Protein AF-A0A2D6IMI9-F1 (afdb_monomer)

Sequence (260 aa):
GGVLAEDHIVTIVQERLPQATSAQVVTFYLDVLAPYAYTVRSTHFAPHWQHPDHVSDNSVAAVDSAQTILEKAEHPIDETELLQILREHLNQAGVSCPDNHVMAQLVASKRVQKTPFKQWGLAEWAETNPRGVGDKAYVVLRRHGKPEHFTKITELINTAQFDHRQANAQTVHNELIKDERFVLVGRGLYGLVEWGYIAGTVTDVIESLLKKSAQPLTREEVIERVLEQRHVKKNTILLGLQNQDRFVRTPDSRYQLKAN

Solvent-accessible surface area (backbone atoms only — not comparable to full-atom values): 14465 Å² total; per-residue (Å²): 90,28,42,37,22,56,71,57,51,41,50,55,48,32,75,76,42,75,89,81,61,52,63,67,56,49,51,51,50,50,73,68,41,86,66,49,46,81,41,76,84,55,95,59,35,48,56,24,38,28,29,76,96,40,70,48,73,61,52,57,51,51,46,55,50,50,50,54,54,34,65,74,60,77,51,67,37,49,53,71,58,48,52,52,54,47,51,58,54,32,52,75,71,72,47,84,74,61,66,73,28,53,52,34,36,40,72,20,27,61,58,36,35,71,22,88,80,61,24,39,21,42,42,85,36,47,72,32,46,47,87,47,66,50,31,38,45,48,42,47,41,62,72,66,71,56,66,42,39,37,61,58,47,27,51,46,40,52,70,57,53,83,56,97,69,78,66,49,45,69,59,42,44,56,33,50,71,71,38,81,61,40,27,71,34,31,94,63,20,38,33,47,40,92,78,69,47,67,65,74,52,71,48,49,42,52,50,54,53,46,72,73,39,97,61,65,38,42,66,65,58,50,50,53,59,46,51,77,49,26,67,67,61,70,68,59,52,55,58,39,64,65,38,71,86,55,34,38,75,46,96,88,61,20,40,36,72,49,83,129

Radius of gyration: 26.4 Å; Cα contacts (8 Å, |Δi|>4): 385; chains: 1; bounding box: 59×41×78 Å

Foldseek 3Di:
DFKAALVRQQVVCCVVVVPDDDSVNSVVCQVVDPQWDFDCDDPWFHTIIGGPVPPDPLLVVLSVQLLVVQVVVVDWAAPVVSLVSSCVVCVVVVHDDDSVSSVRSQCGTPQKAQALVRTIHGCPDLLRQVPDLLSLLVNQQVVVVDWDALVVSQVSSVVSCSDPDRDDSVRSLVSLVVDPQWAQQEDRIIHGVVVVADHDDLLVQLLVVQVPDPDFAALVRSLVSSVVRHVDDSVRNVVSQPPPQFWDQDPVRTIHGDDD

pLDDT: mean 87.71, std 7.45, range [56.88, 97.5]

Nearest PDB structures (foldseek):
  2g9w-assembly1_B  TM=8.180E-01  e=3.210E-01  Mycobacterium tuberculosis H37Rv
  5zuz-assembly1_A  TM=7.356E-01  e=2.867E-01  Bacillus subtilis subsp. subtilis str. 168
  4rb1-assembly1_B-2  TM=6.966E-01  e=5.983E-01  Magnetospirillum gryphiswaldense MSR-1 v2
  4mtd-assembly1_B  TM=6.538E-01  e=1.856E+00  Escherichia coli K-12
  6aqq-assembly1_A  TM=5.722E-01  e=2.327E+00  Staphylococcus aureus

Structure (mmCIF, N/CA/C/O backbone):
data_AF-A0A2D6IMI9-F1
#
_entry.id   AF-A0A2D6IMI9-F1
#
loop_
_atom_site.group_PDB
_atom_site.id
_atom_site.type_symbol
_atom_site.label_atom_id
_atom_site.label_alt_id
_atom_site.label_comp_id
_atom_site.label_asym_id
_atom_site.label_entity_id
_atom_site.label_seq_id
_atom_site.pdbx_PDB_ins_code
_atom_site.Cartn_x
_atom_site.Cartn_y
_atom_site.Cartn_z
_atom_site.occupancy
_atom_site.B_iso_or_equiv
_atom_site.auth_seq_id
_atom_site.auth_comp_id
_atom_site.auth_asym_id
_atom_site.auth_atom_id
_atom_site.pdbx_PDB_model_num
ATOM 1 N N . GLY A 1 1 ? 21.672 -5.920 -22.831 1.00 58.53 1 GLY A N 1
ATOM 2 C CA . GLY A 1 1 ? 21.104 -7.271 -22.996 1.00 58.53 1 GLY A CA 1
ATOM 3 C C . GLY A 1 1 ? 20.071 -7.318 -24.096 1.00 58.53 1 GLY A C 1
ATOM 4 O O . GLY A 1 1 ? 18.983 -7.816 -23.857 1.00 58.53 1 GLY A O 1
ATOM 5 N N . GLY A 1 2 ? 20.398 -6.776 -25.274 1.00 72.31 2 GLY A N 1
ATOM 6 C CA . GLY A 1 2 ? 19.576 -6.893 -26.479 1.00 72.31 2 GLY A CA 1
ATOM 7 C C . GLY A 1 2 ? 18.242 -6.152 -26.505 1.00 72.31 2 GLY A C 1
ATOM 8 O O . GLY A 1 2 ? 17.779 -5.903 -27.602 1.00 72.31 2 GLY A O 1
ATOM 9 N N . VAL A 1 3 ? 17.662 -5.773 -25.363 1.00 80.25 3 VAL A N 1
ATOM 10 C CA . VAL A 1 3 ? 16.369 -5.079 -25.239 1.00 80.25 3 VAL A CA 1
ATOM 11 C C . VAL A 1 3 ? 16.518 -3.897 -24.284 1.00 80.25 3 VAL A C 1
ATOM 13 O O . VAL A 1 3 ? 16.988 -4.086 -23.161 1.00 80.25 3 VAL A O 1
ATOM 16 N N . LEU A 1 4 ? 16.133 -2.695 -24.717 1.00 84.88 4 LEU A N 1
ATOM 17 C CA . LEU A 1 4 ? 16.067 -1.499 -23.873 1.00 84.88 4 LEU A CA 1
ATOM 18 C C . LEU A 1 4 ? 14.870 -0.617 -24.253 1.00 84.88 4 LEU A C 1
ATOM 20 O O . LEU A 1 4 ? 14.639 -0.340 -25.430 1.00 84.88 4 LEU A O 1
ATOM 24 N N . ALA A 1 5 ? 14.141 -0.126 -23.250 1.00 85.25 5 ALA A N 1
ATOM 25 C CA . ALA A 1 5 ? 13.131 0.911 -23.451 1.00 85.25 5 ALA A CA 1
ATOM 26 C C . ALA A 1 5 ? 13.783 2.223 -23.917 1.00 85.25 5 ALA A C 1
ATOM 28 O O . ALA A 1 5 ? 14.872 2.568 -23.457 1.00 85.25 5 ALA A O 1
ATOM 29 N N . GLU A 1 6 ? 13.108 2.967 -24.795 1.00 84.06 6 GLU A N 1
ATOM 30 C CA . GLU A 1 6 ? 13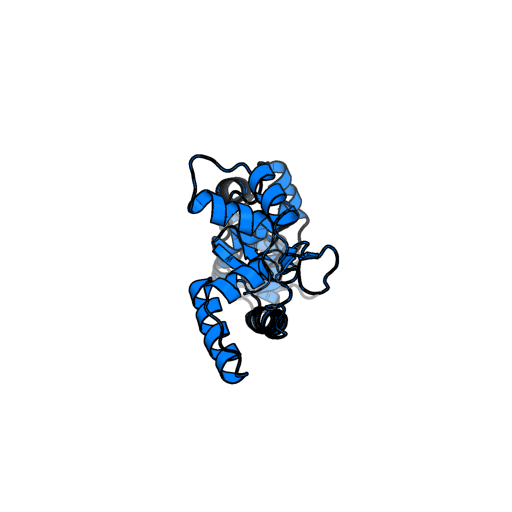.641 4.216 -25.360 1.00 84.06 6 GLU A CA 1
ATOM 31 C C . GLU A 1 6 ? 14.007 5.237 -24.277 1.00 84.06 6 GLU A C 1
ATOM 33 O O . GLU A 1 6 ? 15.150 5.689 -24.229 1.00 84.06 6 GLU A O 1
ATOM 38 N N . ASP A 1 7 ? 13.091 5.503 -23.342 1.00 84.50 7 ASP A N 1
ATOM 39 C CA . ASP A 1 7 ? 13.326 6.422 -22.220 1.00 84.50 7 ASP A CA 1
ATOM 40 C C . ASP A 1 7 ? 14.550 6.010 -21.387 1.00 84.50 7 ASP A C 1
ATOM 42 O O . ASP A 1 7 ? 15.316 6.852 -20.906 1.00 84.50 7 ASP A O 1
ATOM 46 N N . HIS A 1 8 ? 14.782 4.700 -21.249 1.00 85.19 8 HIS A N 1
ATOM 47 C CA . HIS A 1 8 ? 15.940 4.181 -20.532 1.00 85.19 8 HIS A CA 1
ATOM 48 C C . HIS A 1 8 ? 17.243 4.395 -21.314 1.00 85.19 8 HIS A C 1
ATOM 50 O O . HIS A 1 8 ? 18.249 4.775 -20.717 1.00 85.19 8 HIS A O 1
ATOM 56 N N . ILE A 1 9 ? 17.231 4.226 -22.643 1.00 85.94 9 ILE A N 1
ATOM 57 C CA . ILE A 1 9 ? 18.389 4.543 -23.496 1.00 85.94 9 ILE A CA 1
ATOM 58 C C . ILE A 1 9 ? 18.714 6.032 -23.407 1.00 85.94 9 ILE A C 1
ATOM 60 O O . ILE A 1 9 ? 19.872 6.382 -23.184 1.00 85.94 9 ILE A O 1
ATOM 64 N N . VAL A 1 10 ? 17.705 6.899 -23.534 1.00 84.62 10 VAL A N 1
ATOM 65 C CA . VAL A 1 10 ? 17.872 8.354 -23.410 1.00 84.62 10 VAL A CA 1
ATOM 66 C C . VAL A 1 10 ? 18.520 8.700 -22.071 1.00 84.62 10 VAL A C 1
ATOM 68 O O . VAL A 1 10 ? 19.516 9.422 -22.054 1.00 84.62 10 VAL A O 1
ATOM 71 N N . THR A 1 11 ? 18.023 8.120 -20.975 1.00 85.69 11 THR A N 1
ATOM 72 C CA . THR A 1 11 ? 18.576 8.321 -19.626 1.00 85.69 11 THR A CA 1
ATOM 73 C C . THR A 1 11 ? 20.053 7.920 -19.558 1.00 85.69 11 THR A C 1
ATOM 75 O O . THR A 1 11 ? 20.894 8.732 -19.179 1.00 85.69 11 THR A O 1
ATOM 78 N N . ILE A 1 12 ? 20.402 6.708 -20.010 1.00 85.44 12 ILE A N 1
ATOM 79 C CA . ILE A 1 12 ? 21.789 6.207 -19.997 1.00 85.44 12 ILE A CA 1
ATOM 80 C C . ILE A 1 12 ? 22.716 7.097 -20.838 1.00 85.44 12 ILE A C 1
ATOM 82 O O . ILE A 1 12 ? 23.853 7.372 -20.446 1.00 85.44 12 ILE A O 1
ATOM 86 N N . VAL A 1 13 ? 22.262 7.527 -22.018 1.00 85.69 13 VAL A N 1
ATOM 87 C CA . VAL A 1 13 ? 23.062 8.368 -22.917 1.00 85.69 13 VAL A CA 1
ATOM 88 C C . VAL A 1 13 ? 23.273 9.751 -22.311 1.00 85.69 13 VAL A C 1
ATOM 90 O O . VAL A 1 13 ? 24.393 10.253 -22.352 1.00 85.69 13 VAL A O 1
ATOM 93 N N . GLN A 1 14 ? 22.248 10.348 -21.705 1.00 83.69 14 GLN A N 1
ATOM 94 C CA . GLN A 1 14 ? 22.356 11.651 -21.046 1.00 83.69 14 GLN A CA 1
ATOM 95 C C . GLN A 1 14 ? 23.266 11.614 -19.816 1.00 83.69 14 GLN A C 1
ATOM 97 O O . GLN A 1 14 ? 24.055 12.535 -19.622 1.00 83.69 14 GLN A O 1
ATOM 102 N N . GLU A 1 15 ? 23.227 10.539 -19.027 1.00 84.81 15 GLU A N 1
ATOM 103 C CA . GLU A 1 15 ? 24.147 10.345 -17.899 1.00 84.81 15 GLU A CA 1
ATOM 104 C C . GLU A 1 15 ? 25.611 10.243 -18.354 1.00 84.81 15 GLU A C 1
ATOM 106 O O . GLU A 1 15 ? 26.513 10.735 -17.675 1.00 84.81 15 GLU A O 1
ATOM 111 N N . ARG A 1 16 ? 25.864 9.629 -19.517 1.00 85.06 16 ARG A N 1
ATOM 112 C CA . ARG A 1 16 ? 27.218 9.460 -20.073 1.00 85.06 16 ARG A CA 1
ATOM 113 C C . ARG A 1 16 ? 27.704 10.662 -20.882 1.00 85.06 16 ARG A C 1
ATOM 115 O O . ARG A 1 16 ? 28.907 10.904 -20.935 1.00 85.06 16 ARG A O 1
ATOM 122 N N . LEU A 1 17 ? 26.792 11.388 -21.527 1.00 83.44 17 LEU A N 1
ATOM 123 C CA . LEU A 1 17 ? 27.060 12.516 -22.424 1.00 83.44 17 LEU A CA 1
ATOM 124 C C . LEU A 1 17 ? 26.159 13.721 -22.072 1.00 83.44 17 LEU A C 1
ATOM 126 O O . LEU A 1 17 ? 25.292 14.108 -22.865 1.00 83.44 17 LEU A O 1
ATOM 130 N N . PRO A 1 18 ? 26.372 14.351 -20.900 1.00 71.94 18 PRO A N 1
ATOM 131 C CA . PRO A 1 18 ? 25.458 15.350 -20.338 1.00 71.94 18 PRO A CA 1
ATOM 132 C C . PRO A 1 18 ? 25.394 16.686 -21.095 1.00 71.94 18 PRO A C 1
ATOM 134 O O . PRO A 1 18 ? 24.482 17.470 -20.854 1.00 71.94 18 PRO A O 1
ATOM 137 N N . GLN A 1 19 ? 26.337 16.981 -21.998 1.00 63.12 19 GLN A N 1
ATOM 138 C CA . GLN A 1 19 ? 26.469 18.318 -22.601 1.00 63.12 19 GLN A CA 1
ATOM 139 C C . GLN A 1 19 ? 25.890 18.485 -24.019 1.00 63.12 19 GLN A C 1
ATOM 141 O O . GLN A 1 19 ? 25.954 19.596 -24.538 1.00 63.12 19 GLN A O 1
ATOM 146 N N . ALA A 1 20 ? 25.316 17.459 -24.666 1.00 56.88 20 ALA A N 1
ATOM 147 C CA . ALA A 1 20 ? 24.944 17.607 -26.086 1.00 56.88 20 ALA A CA 1
ATOM 148 C C . ALA A 1 20 ? 23.762 16.770 -26.608 1.00 56.88 20 ALA A C 1
ATOM 150 O O . ALA A 1 20 ? 23.528 16.768 -27.816 1.00 56.88 20 ALA A O 1
ATOM 151 N N . THR A 1 21 ? 23.003 16.072 -25.757 1.00 68.31 21 THR A N 1
ATOM 152 C CA . THR A 1 21 ? 22.072 15.049 -26.265 1.00 68.31 21 THR A CA 1
ATOM 153 C C . THR A 1 21 ? 20.635 15.271 -25.796 1.00 68.31 21 THR A C 1
ATOM 155 O O . THR A 1 21 ? 20.270 14.946 -24.665 1.00 68.31 21 THR A O 1
ATOM 158 N N . SER A 1 22 ? 19.795 15.827 -26.678 1.00 81.56 22 SER A N 1
ATOM 159 C CA . SER A 1 22 ? 18.340 15.812 -26.481 1.00 81.56 22 SER A CA 1
ATOM 160 C C . SER A 1 22 ? 17.787 14.410 -26.759 1.00 81.56 22 SER A C 1
ATOM 162 O O . SER A 1 22 ? 18.387 13.645 -27.515 1.00 81.56 22 SER A O 1
ATOM 164 N N . ALA A 1 23 ? 16.626 14.076 -26.185 1.00 82.00 23 ALA A N 1
ATOM 165 C CA . ALA A 1 23 ? 15.957 12.798 -26.447 1.00 82.00 23 ALA A CA 1
ATOM 166 C C . ALA A 1 23 ? 15.756 12.555 -27.956 1.00 82.00 23 ALA A C 1
ATOM 168 O O . ALA A 1 23 ? 16.017 11.467 -28.448 1.00 82.00 23 ALA A O 1
ATOM 169 N N . GLN A 1 24 ? 15.418 13.609 -28.708 1.00 84.62 24 GLN A N 1
ATOM 170 C CA . GLN A 1 24 ? 15.219 13.538 -30.160 1.00 84.62 24 GLN A CA 1
ATOM 171 C C . GLN A 1 24 ? 16.493 13.146 -30.914 1.00 84.62 24 GLN A C 1
ATOM 173 O O . GLN A 1 24 ? 16.421 12.420 -31.898 1.00 84.62 24 GLN A O 1
ATOM 178 N N . VAL A 1 25 ? 17.658 13.624 -30.460 1.00 85.62 25 VAL A N 1
ATOM 179 C CA . VAL A 1 25 ? 18.947 13.264 -31.063 1.00 85.62 25 VAL A CA 1
ATOM 180 C C . VAL A 1 25 ? 19.239 11.785 -30.823 1.00 85.62 25 VAL A C 1
ATOM 182 O O . VAL A 1 25 ? 19.660 11.100 -31.750 1.00 85.62 25 VAL A O 1
ATOM 185 N N . VAL A 1 26 ? 18.969 11.275 -29.616 1.00 84.56 26 VAL A N 1
ATOM 186 C CA . VAL A 1 26 ? 19.122 9.843 -29.308 1.00 84.56 26 VAL A CA 1
ATOM 187 C C . VAL A 1 26 ? 18.219 8.998 -30.203 1.00 84.56 26 VAL A C 1
ATOM 189 O O . VAL A 1 26 ? 18.723 8.095 -30.866 1.00 84.56 26 VAL A O 1
ATOM 192 N N . THR A 1 27 ? 16.922 9.312 -30.269 1.00 82.75 27 THR A N 1
ATOM 193 C CA . THR A 1 27 ? 15.958 8.567 -31.094 1.00 82.75 27 THR A CA 1
ATOM 194 C C . THR A 1 27 ? 16.348 8.605 -32.573 1.00 82.75 27 THR A C 1
ATOM 196 O O . THR A 1 27 ? 16.406 7.557 -33.205 1.00 82.75 27 THR A O 1
ATOM 199 N N . PHE A 1 28 ? 16.752 9.769 -33.098 1.00 84.81 28 PHE A N 1
ATOM 200 C CA . PHE A 1 28 ? 17.240 9.890 -34.475 1.00 84.81 28 PHE A CA 1
ATOM 201 C C . PHE A 1 28 ? 18.439 8.976 -34.757 1.00 84.81 28 PHE A C 1
ATOM 203 O O . PHE A 1 28 ? 18.478 8.305 -35.786 1.00 84.81 28 PHE A O 1
ATOM 210 N N . TYR A 1 29 ? 19.421 8.917 -33.852 1.00 85.00 29 TYR A N 1
ATOM 211 C CA . TYR A 1 29 ? 20.549 8.005 -34.034 1.00 85.00 29 TYR A CA 1
ATOM 212 C C . TYR A 1 29 ? 20.122 6.538 -33.952 1.00 85.00 29 TYR A C 1
ATOM 214 O O . TYR A 1 29 ? 20.638 5.737 -34.722 1.00 85.00 29 TYR A O 1
ATOM 222 N N . LEU A 1 30 ? 19.182 6.171 -33.079 1.00 83.94 30 LEU A N 1
ATOM 223 C CA . LEU A 1 30 ? 18.662 4.801 -33.022 1.00 83.94 30 LEU A CA 1
ATOM 224 C C . LEU A 1 30 ? 17.936 4.406 -34.316 1.00 83.94 30 LEU A C 1
ATOM 226 O O . LEU A 1 30 ? 18.139 3.293 -34.791 1.00 83.94 30 LEU A O 1
ATOM 230 N N . ASP A 1 31 ? 17.179 5.327 -34.918 1.00 81.69 31 ASP A N 1
ATOM 231 C CA . ASP A 1 31 ? 16.505 5.120 -36.206 1.00 81.69 31 ASP A CA 1
ATOM 232 C C . ASP A 1 31 ? 17.492 4.957 -37.375 1.00 81.69 31 ASP A C 1
ATOM 234 O O . ASP A 1 31 ? 17.254 4.179 -38.300 1.00 81.69 31 ASP A O 1
ATOM 238 N N . VAL A 1 32 ? 18.599 5.708 -37.366 1.00 83.81 32 VAL A N 1
ATOM 239 C CA . VAL A 1 32 ? 19.583 5.718 -38.465 1.00 83.81 32 VAL A CA 1
ATOM 240 C C . VAL A 1 32 ? 20.610 4.587 -38.337 1.00 83.81 32 VAL A C 1
ATOM 242 O O . VAL A 1 32 ? 21.170 4.136 -39.341 1.00 83.81 32 VAL A O 1
ATOM 245 N N . LEU A 1 33 ? 20.895 4.121 -37.120 1.00 79.19 33 LEU A N 1
ATOM 246 C CA . LEU A 1 33 ? 21.871 3.063 -36.882 1.00 79.19 33 LEU A CA 1
ATOM 247 C C . LEU A 1 33 ? 21.291 1.692 -37.263 1.00 79.19 33 LEU A C 1
ATOM 249 O O . LEU A 1 33 ? 20.397 1.157 -36.617 1.00 79.19 33 LEU A O 1
ATOM 253 N N . ALA A 1 34 ? 21.899 1.082 -38.283 1.00 64.25 34 ALA A N 1
ATOM 254 C CA . ALA A 1 34 ? 21.444 -0.148 -38.932 1.00 64.25 34 ALA A CA 1
ATOM 255 C C . ALA A 1 34 ? 21.204 -1.400 -38.051 1.00 64.25 34 ALA A C 1
ATOM 257 O O . ALA A 1 34 ? 20.402 -2.233 -38.477 1.00 64.25 34 ALA A O 1
ATOM 258 N N . PRO A 1 35 ? 21.849 -1.616 -36.882 1.00 74.56 35 PRO A N 1
ATOM 259 C CA . PRO A 1 35 ? 21.658 -2.861 -36.145 1.00 74.56 35 PRO A CA 1
ATOM 260 C C . PRO A 1 35 ? 20.558 -2.795 -35.076 1.00 74.56 35 PRO A C 1
ATOM 262 O O . PRO A 1 35 ? 20.447 -3.734 -34.298 1.00 74.56 35 PRO A O 1
ATOM 265 N N . TYR A 1 36 ? 19.759 -1.729 -34.979 1.00 80.69 36 TYR A N 1
ATOM 266 C CA . TYR A 1 36 ? 18.682 -1.652 -33.986 1.00 80.69 36 TYR A CA 1
ATOM 267 C C . TYR A 1 36 ? 17.308 -1.656 -34.649 1.00 80.69 36 TYR A C 1
ATOM 269 O O . TYR A 1 36 ? 17.052 -0.941 -35.611 1.00 80.69 36 TYR A O 1
ATOM 277 N N . ALA A 1 37 ? 16.407 -2.475 -34.116 1.00 83.00 37 ALA A N 1
ATOM 278 C CA . ALA A 1 37 ? 15.023 -2.556 -34.548 1.00 83.00 37 ALA A CA 1
ATOM 279 C C . ALA A 1 37 ? 14.103 -2.042 -33.439 1.00 83.00 37 ALA A C 1
AT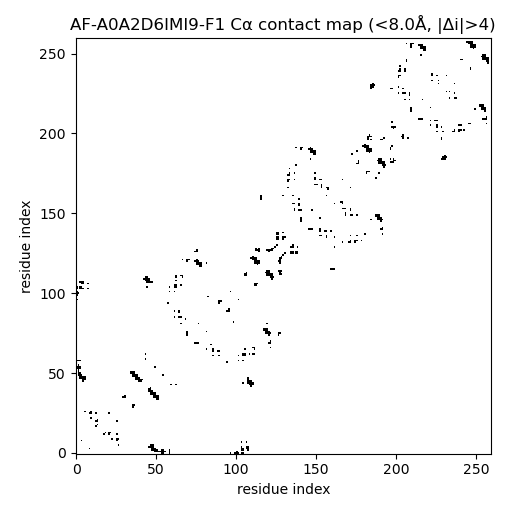OM 281 O O . ALA A 1 37 ? 14.218 -2.458 -32.283 1.00 83.00 37 ALA A O 1
ATOM 282 N N . TYR A 1 38 ? 13.161 -1.173 -33.796 1.00 85.00 38 TYR A N 1
ATOM 283 C CA . TYR A 1 38 ? 12.121 -0.726 -32.878 1.00 85.00 38 TYR A CA 1
ATOM 284 C C . TYR A 1 38 ? 10.939 -1.700 -32.881 1.00 85.00 38 TYR A C 1
ATOM 286 O O . TYR A 1 38 ? 10.314 -1.949 -33.916 1.00 85.00 38 TYR A O 1
ATOM 294 N N . THR A 1 39 ? 10.607 -2.243 -31.711 1.00 83.00 39 THR A N 1
ATOM 295 C CA . THR A 1 39 ? 9.503 -3.192 -31.538 1.00 83.00 39 THR A CA 1
ATOM 296 C C . THR A 1 39 ? 8.346 -2.531 -30.809 1.00 83.00 39 THR A C 1
ATOM 298 O O . THR A 1 39 ? 8.422 -2.246 -29.617 1.00 83.00 39 THR A O 1
ATOM 301 N N . VAL A 1 40 ? 7.228 -2.352 -31.515 1.00 81.19 40 VAL A N 1
ATOM 302 C CA . VAL A 1 40 ? 6.013 -1.727 -30.961 1.00 81.19 40 VAL A CA 1
ATOM 303 C C . VAL A 1 40 ? 5.171 -2.721 -30.155 1.00 81.19 40 VAL A C 1
ATOM 305 O O . VAL A 1 40 ? 4.571 -2.374 -29.137 1.00 81.19 40 VAL A O 1
ATOM 308 N N . ARG A 1 41 ? 5.084 -3.974 -30.618 1.00 78.81 41 ARG A N 1
ATOM 309 C CA . ARG A 1 41 ? 4.220 -5.005 -30.029 1.00 78.81 41 ARG A CA 1
ATOM 310 C C . ARG A 1 41 ? 5.061 -6.148 -29.478 1.00 78.81 41 ARG A C 1
ATOM 312 O O . ARG A 1 41 ? 5.646 -6.910 -30.233 1.00 78.81 41 ARG A O 1
ATOM 319 N N . SER A 1 42 ? 5.057 -6.279 -28.157 1.00 83.19 42 SER A N 1
ATOM 320 C CA . SER A 1 42 ? 5.613 -7.416 -27.427 1.00 83.19 42 SER A CA 1
ATOM 321 C C . SER A 1 42 ? 4.685 -7.796 -26.276 1.00 83.19 42 SER A C 1
ATOM 323 O O . SER A 1 42 ? 3.993 -6.937 -25.717 1.00 83.19 42 SER A O 1
ATOM 325 N N . THR A 1 43 ? 4.644 -9.084 -25.945 1.00 83.19 43 THR A N 1
ATOM 326 C CA . THR A 1 43 ? 3.868 -9.630 -24.823 1.00 83.19 43 THR A CA 1
ATOM 327 C C . THR A 1 43 ? 4.500 -9.299 -23.472 1.00 83.19 43 THR A C 1
ATOM 329 O O . THR A 1 43 ? 3.776 -9.008 -22.525 1.00 83.19 43 THR A O 1
ATOM 332 N N . HIS A 1 44 ? 5.833 -9.290 -23.390 1.00 83.50 44 HIS A N 1
ATOM 333 C CA . HIS A 1 44 ? 6.576 -9.099 -22.138 1.00 83.50 44 HIS A CA 1
ATOM 334 C C . HIS A 1 44 ? 7.062 -7.659 -21.955 1.00 83.50 44 HIS A C 1
ATOM 336 O O . HIS A 1 44 ? 7.105 -7.166 -20.831 1.00 83.50 44 HIS A O 1
ATOM 342 N N . PHE A 1 45 ? 7.377 -6.966 -23.053 1.00 87.31 45 PHE A N 1
ATOM 343 C CA . PHE A 1 45 ? 8.041 -5.664 -23.016 1.00 87.31 45 PHE A CA 1
ATOM 344 C C . PHE A 1 45 ? 7.163 -4.533 -23.561 1.00 87.31 45 PHE A C 1
ATOM 346 O O . PHE A 1 45 ? 6.340 -4.734 -24.464 1.00 87.31 45 PHE A O 1
ATOM 353 N N . ALA A 1 46 ? 7.347 -3.333 -23.007 1.00 86.19 46 ALA A N 1
ATOM 354 C CA . ALA A 1 46 ? 6.874 -2.059 -23.547 1.00 86.19 46 ALA A CA 1
ATOM 355 C C . ALA A 1 46 ? 7.504 -1.797 -24.930 1.00 86.19 46 ALA A C 1
ATOM 357 O O . ALA A 1 46 ? 8.385 -2.556 -25.340 1.00 86.19 46 ALA A O 1
ATOM 358 N N . PRO A 1 47 ? 7.061 -0.778 -25.690 1.00 87.50 47 PRO A N 1
ATOM 359 C CA . PRO A 1 47 ? 7.768 -0.382 -26.902 1.00 87.50 47 PRO A CA 1
ATOM 360 C C . PRO A 1 47 ? 9.255 -0.151 -26.606 1.00 87.50 47 PRO A C 1
ATOM 362 O O . PRO A 1 47 ? 9.605 0.584 -25.681 1.00 87.50 47 PRO A O 1
ATOM 365 N N . HIS A 1 48 ? 10.124 -0.847 -27.331 1.00 88.69 48 HIS A N 1
ATOM 366 C CA . HIS A 1 48 ? 11.544 -0.921 -27.003 1.00 88.69 48 HIS A CA 1
ATOM 367 C C . HIS A 1 48 ? 12.399 -1.078 -28.253 1.00 88.69 48 HIS A C 1
ATOM 369 O O . HIS A 1 48 ? 11.948 -1.557 -29.296 1.00 88.69 48 HIS A O 1
ATOM 375 N N . TRP A 1 49 ? 13.664 -0.720 -28.099 1.00 87.06 49 TRP A N 1
ATOM 376 C CA . TRP A 1 49 ? 14.706 -0.970 -29.072 1.00 87.06 49 TRP A CA 1
ATOM 377 C C . TRP A 1 49 ? 15.364 -2.308 -28.786 1.00 87.06 49 TRP A C 1
ATOM 379 O O . TRP A 1 49 ? 15.647 -2.645 -27.629 1.00 87.06 49 TRP A O 1
ATOM 389 N N . GLN A 1 50 ? 15.616 -3.064 -29.848 1.00 85.75 50 GLN A N 1
ATOM 390 C CA . GLN A 1 50 ? 16.313 -4.332 -29.753 1.00 85.75 50 GLN A CA 1
ATOM 391 C C . GLN A 1 50 ? 17.416 -4.479 -30.793 1.00 85.75 50 GLN A C 1
ATOM 393 O O . GLN A 1 50 ? 17.300 -3.978 -31.907 1.00 85.75 50 GLN A O 1
ATOM 398 N N . HIS A 1 51 ? 18.473 -5.198 -30.434 1.00 80.38 51 HIS A N 1
ATOM 399 C CA . HIS A 1 51 ? 19.522 -5.588 -31.373 1.00 80.38 51 HIS A CA 1
ATOM 400 C C . HIS A 1 51 ? 19.237 -7.013 -31.879 1.00 80.38 51 HIS A C 1
ATOM 402 O O . HIS A 1 51 ? 19.192 -7.913 -31.035 1.00 80.38 51 HIS A O 1
ATOM 408 N N . PRO A 1 52 ? 19.077 -7.258 -33.197 1.00 70.88 52 PRO A N 1
ATOM 409 C CA . PRO A 1 52 ? 18.697 -8.554 -33.769 1.00 70.88 52 PRO A CA 1
ATOM 410 C C . PRO A 1 52 ? 19.553 -9.721 -33.271 1.00 70.88 52 PRO A C 1
ATOM 412 O O . PRO A 1 52 ? 19.013 -10.747 -32.872 1.00 70.88 52 PRO A O 1
ATOM 415 N N . ASP A 1 53 ? 20.871 -9.525 -33.178 1.00 67.50 53 ASP A N 1
ATOM 416 C CA . ASP A 1 53 ? 21.808 -10.581 -32.754 1.00 67.50 53 ASP A CA 1
ATOM 417 C C . ASP A 1 53 ? 21.807 -10.858 -31.238 1.00 67.50 53 ASP A C 1
ATOM 419 O O . ASP A 1 53 ? 22.488 -11.764 -30.758 1.00 67.50 53 ASP A O 1
ATOM 423 N N . HIS A 1 54 ? 21.066 -10.068 -30.457 1.00 66.06 54 HIS A N 1
ATOM 424 C CA . HIS A 1 54 ? 21.023 -10.160 -28.997 1.00 66.06 54 HIS A CA 1
ATOM 425 C C . HIS A 1 54 ? 19.600 -10.308 -28.442 1.00 66.06 54 HIS A C 1
ATOM 427 O O . HIS A 1 54 ? 19.415 -10.223 -27.224 1.00 66.06 54 HIS A O 1
ATOM 433 N N . VAL A 1 55 ? 18.601 -10.565 -29.296 1.00 58.91 55 VAL A N 1
ATOM 434 C CA . VAL A 1 55 ? 17.259 -10.987 -28.867 1.00 58.91 55 VAL A CA 1
ATOM 435 C C . VAL A 1 55 ? 17.349 -12.430 -28.370 1.00 58.91 55 VAL A C 1
ATOM 437 O O . VAL A 1 55 ? 17.061 -13.381 -29.084 1.00 58.91 55 VAL A O 1
ATOM 440 N N . SER A 1 56 ? 17.845 -12.610 -27.151 1.00 59.31 56 SER A N 1
ATOM 441 C CA . SER A 1 56 ? 17.943 -13.930 -26.532 1.00 59.31 56 SER A CA 1
ATOM 442 C C . SER A 1 56 ? 16.662 -14.265 -25.773 1.00 59.31 56 SER A C 1
ATOM 444 O O . SER A 1 56 ? 16.160 -13.406 -25.042 1.00 59.31 56 SER A O 1
ATOM 446 N N . ASP A 1 57 ? 16.222 -15.524 -25.831 1.00 64.88 57 ASP A N 1
ATOM 447 C CA . ASP A 1 57 ? 15.196 -16.102 -24.942 1.00 64.88 57 ASP A CA 1
ATOM 448 C C . ASP A 1 57 ? 15.465 -15.787 -23.455 1.00 64.88 57 ASP A C 1
ATOM 450 O O . ASP A 1 57 ? 14.546 -15.616 -22.655 1.00 64.88 57 ASP A O 1
ATOM 454 N N . ASN A 1 58 ? 16.739 -15.578 -23.105 1.00 71.88 58 ASN A N 1
ATOM 455 C CA . ASN A 1 58 ? 17.202 -15.152 -21.784 1.00 71.88 58 ASN A CA 1
ATOM 456 C C . ASN A 1 58 ? 16.550 -13.847 -21.290 1.00 71.88 58 ASN A C 1
ATOM 458 O O . ASN A 1 58 ? 16.378 -13.671 -20.087 1.00 71.88 58 ASN A O 1
ATOM 462 N N . SER A 1 59 ? 16.181 -12.930 -22.192 1.00 75.94 59 SER A N 1
ATOM 463 C CA . SER A 1 59 ? 15.526 -11.667 -21.829 1.00 75.94 59 SER A CA 1
ATOM 464 C C . SER A 1 59 ? 14.121 -11.901 -21.285 1.00 75.94 59 SER A C 1
ATOM 466 O O . SER A 1 59 ? 13.714 -11.259 -20.318 1.00 75.94 59 SER A O 1
ATOM 468 N N . VAL A 1 60 ? 13.385 -12.829 -21.899 1.00 82.75 60 VAL A N 1
ATOM 469 C CA . VAL A 1 60 ? 12.049 -13.228 -21.442 1.00 82.75 60 VAL A CA 1
ATOM 470 C C . VAL A 1 60 ? 12.170 -14.014 -20.139 1.00 82.75 60 VAL A C 1
ATOM 472 O O . VAL A 1 60 ? 11.490 -13.683 -19.170 1.00 82.75 60 VAL A O 1
ATOM 475 N N . ALA A 1 61 ? 13.124 -14.948 -20.068 1.00 83.75 61 ALA A N 1
ATOM 476 C CA . ALA A 1 61 ? 13.385 -15.740 -18.869 1.00 83.75 61 ALA A CA 1
ATOM 477 C C . ALA A 1 61 ? 13.697 -14.876 -17.633 1.00 83.75 61 ALA A C 1
ATOM 479 O O . ALA A 1 61 ? 13.228 -15.186 -16.539 1.00 83.75 61 ALA A O 1
ATOM 480 N N . ALA A 1 62 ? 14.441 -13.775 -17.790 1.00 85.56 62 ALA A N 1
ATOM 481 C CA . ALA A 1 62 ? 14.724 -12.843 -16.697 1.00 85.56 62 ALA A CA 1
ATOM 482 C C . ALA A 1 62 ? 13.457 -12.161 -16.158 1.00 85.56 62 ALA A C 1
ATOM 484 O O . ALA A 1 62 ? 13.274 -12.073 -14.942 1.00 85.56 62 ALA A O 1
ATOM 485 N N . VAL A 1 63 ? 12.562 -11.716 -17.045 1.00 88.50 63 VAL A N 1
ATOM 486 C CA . VAL A 1 63 ? 11.291 -11.090 -16.649 1.00 88.50 63 VAL A CA 1
ATOM 487 C C . VAL A 1 63 ? 10.348 -12.103 -16.003 1.00 88.50 63 VAL A C 1
ATOM 489 O O . VAL A 1 63 ? 9.759 -11.794 -14.969 1.00 88.50 63 VAL A O 1
ATOM 492 N N . ASP A 1 64 ? 10.233 -13.307 -16.563 1.00 89.94 64 ASP A N 1
ATOM 493 C CA . ASP A 1 64 ? 9.379 -14.368 -16.014 1.00 89.94 64 ASP A CA 1
ATOM 494 C C . ASP A 1 64 ? 9.886 -14.851 -14.644 1.00 89.94 64 ASP A C 1
ATOM 496 O O . ASP A 1 64 ? 9.099 -15.059 -13.714 1.00 89.94 64 ASP A O 1
ATOM 500 N N . SER A 1 65 ? 11.209 -14.949 -14.477 1.00 89.81 65 SER A N 1
ATOM 501 C CA . SER A 1 65 ? 11.831 -15.259 -13.184 1.00 89.81 65 SER A CA 1
ATOM 502 C C . SER A 1 65 ? 11.536 -14.167 -12.158 1.00 89.81 65 SER A C 1
ATOM 504 O O . SER A 1 65 ? 11.136 -14.467 -11.035 1.00 89.81 65 SER A O 1
ATOM 506 N N . ALA A 1 66 ? 11.678 -12.893 -12.544 1.00 90.88 66 ALA A N 1
ATOM 507 C CA . ALA A 1 66 ? 11.387 -11.766 -11.661 1.00 90.88 66 ALA A CA 1
ATOM 508 C C . ALA A 1 66 ? 9.916 -11.742 -11.246 1.00 90.88 66 ALA A C 1
ATOM 510 O O . ALA A 1 66 ? 9.618 -11.544 -10.071 1.00 90.88 66 ALA A O 1
ATOM 511 N N . GLN A 1 67 ? 9.005 -11.998 -12.185 1.00 92.06 67 GLN A N 1
ATOM 512 C CA . GLN A 1 67 ? 7.584 -12.117 -11.892 1.00 92.06 67 GLN A CA 1
ATOM 513 C C . GLN A 1 67 ? 7.323 -13.231 -10.871 1.00 92.06 67 GLN A C 1
ATOM 515 O O . GLN A 1 67 ? 6.684 -12.971 -9.860 1.00 92.06 67 GLN A O 1
ATOM 520 N N . THR A 1 68 ? 7.877 -14.427 -11.081 1.00 92.50 68 THR A N 1
ATOM 521 C CA . THR A 1 68 ? 7.689 -15.573 -10.173 1.00 92.50 68 THR A CA 1
ATOM 522 C C . THR A 1 68 ? 8.219 -15.285 -8.763 1.00 92.50 68 THR A C 1
ATOM 524 O O . THR A 1 68 ? 7.585 -15.629 -7.764 1.00 92.50 68 THR A O 1
ATOM 527 N N . ILE A 1 69 ? 9.384 -14.635 -8.661 1.00 91.88 69 ILE A N 1
ATOM 528 C CA . ILE A 1 69 ? 9.981 -14.239 -7.377 1.00 91.88 69 ILE A CA 1
ATOM 529 C C . ILE A 1 69 ? 9.073 -13.244 -6.649 1.00 91.88 69 ILE A C 1
ATOM 531 O O . ILE A 1 69 ? 8.817 -13.407 -5.457 1.00 91.88 69 ILE A O 1
ATOM 535 N N . LEU A 1 70 ? 8.568 -12.237 -7.364 1.00 93.31 70 LEU A N 1
ATOM 536 C CA . LEU A 1 70 ? 7.689 -11.218 -6.797 1.00 93.31 70 LEU A CA 1
ATOM 537 C C . LEU A 1 70 ? 6.329 -11.804 -6.398 1.00 93.31 70 LEU A C 1
ATOM 539 O O . LEU A 1 70 ? 5.867 -11.545 -5.293 1.00 93.31 70 LEU A O 1
ATOM 543 N N . GLU A 1 71 ? 5.720 -12.651 -7.227 1.00 93.06 71 GLU A N 1
ATOM 544 C CA . GLU A 1 71 ? 4.474 -13.356 -6.892 1.00 93.06 71 GLU A CA 1
ATOM 545 C C . GLU A 1 71 ? 4.607 -14.157 -5.594 1.00 93.06 71 GLU A C 1
ATOM 547 O O . GLU A 1 71 ? 3.710 -14.117 -4.759 1.00 93.06 71 GLU A O 1
ATOM 552 N N . LYS A 1 72 ? 5.749 -14.822 -5.382 1.00 92.69 72 LYS A N 1
ATOM 553 C CA . LYS A 1 72 ? 6.025 -15.560 -4.143 1.00 92.69 72 LYS A CA 1
ATOM 554 C C . LYS A 1 72 ? 6.274 -14.648 -2.937 1.00 92.69 72 LYS A C 1
ATOM 556 O O . LYS A 1 72 ? 6.001 -15.056 -1.811 1.00 92.69 72 LYS A O 1
ATOM 561 N N . ALA A 1 73 ? 6.842 -13.464 -3.153 1.00 90.75 73 ALA A N 1
ATOM 562 C CA . ALA A 1 73 ? 7.104 -12.503 -2.087 1.00 90.75 73 ALA A CA 1
ATOM 563 C C . ALA A 1 73 ? 5.833 -11.766 -1.633 1.00 90.75 73 ALA A C 1
ATOM 565 O O . ALA A 1 73 ? 5.765 -11.343 -0.486 1.00 90.75 73 ALA A O 1
ATOM 566 N N . GLU A 1 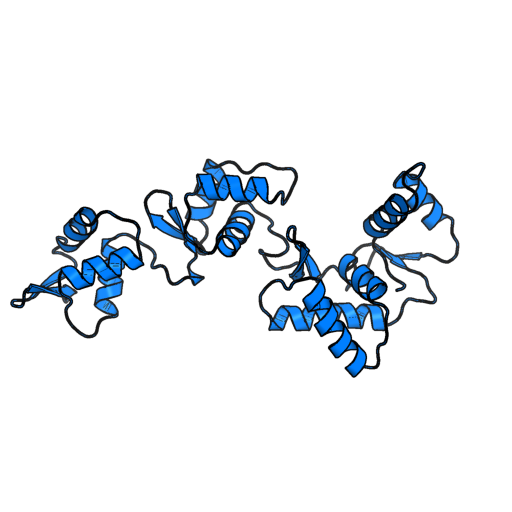74 ? 4.842 -11.596 -2.516 1.00 90.06 74 GLU A N 1
ATOM 567 C CA . GLU A 1 74 ? 3.590 -10.855 -2.266 1.00 90.06 74 GLU A CA 1
ATOM 568 C C . GLU A 1 74 ? 3.785 -9.374 -1.861 1.00 90.06 74 GLU A C 1
ATOM 570 O O . GLU A 1 74 ? 2.839 -8.694 -1.464 1.00 90.06 74 GLU A O 1
ATOM 575 N N . HIS A 1 75 ? 5.004 -8.840 -1.974 1.00 88.50 75 HIS A N 1
ATOM 576 C CA . HIS A 1 75 ? 5.329 -7.438 -1.716 1.00 88.50 75 HIS A CA 1
ATOM 577 C C . HIS A 1 75 ? 6.522 -6.968 -2.564 1.00 88.50 75 HIS A C 1
ATOM 579 O O . HIS A 1 75 ? 7.308 -7.794 -3.039 1.00 88.50 75 HIS A O 1
ATOM 585 N N . PRO A 1 76 ? 6.705 -5.646 -2.768 1.00 91.88 76 PRO A N 1
ATOM 586 C CA . PRO A 1 76 ? 7.877 -5.126 -3.467 1.00 91.88 76 PRO A CA 1
ATOM 587 C C . PRO A 1 76 ? 9.189 -5.456 -2.740 1.00 91.88 76 PRO A C 1
ATOM 589 O O . PRO A 1 76 ? 9.260 -5.374 -1.511 1.00 91.88 76 PRO A O 1
ATOM 592 N N . ILE A 1 77 ? 10.232 -5.785 -3.501 1.00 92.81 77 ILE A N 1
ATOM 593 C CA . ILE A 1 77 ? 11.561 -6.187 -3.006 1.00 92.81 77 ILE A CA 1
ATOM 594 C C . ILE A 1 77 ? 12.590 -5.096 -3.342 1.00 92.81 77 ILE A C 1
ATOM 596 O O . ILE A 1 77 ? 12.448 -4.394 -4.345 1.00 92.81 77 ILE A O 1
ATOM 600 N N . ASP A 1 78 ? 13.616 -4.907 -2.506 1.00 93.06 78 ASP A N 1
ATOM 601 C CA . ASP A 1 78 ? 14.715 -3.981 -2.817 1.00 93.06 78 ASP A CA 1
ATOM 602 C C . ASP A 1 78 ? 15.463 -4.398 -4.095 1.00 93.06 78 ASP A C 1
ATOM 604 O O . ASP A 1 78 ? 15.598 -5.581 -4.395 1.00 93.06 78 ASP A O 1
ATOM 608 N N . GLU A 1 79 ? 15.978 -3.429 -4.852 1.00 90.81 79 GLU A N 1
ATOM 609 C CA . GLU A 1 79 ? 16.717 -3.698 -6.092 1.00 90.81 79 GLU A CA 1
ATOM 610 C C . GLU A 1 79 ? 17.926 -4.618 -5.886 1.00 90.81 79 GLU A C 1
ATOM 612 O O . GLU A 1 79 ? 18.151 -5.526 -6.687 1.00 90.81 79 GLU A O 1
ATOM 617 N N . THR A 1 80 ? 18.679 -4.419 -4.805 1.00 90.12 80 THR A N 1
ATOM 618 C CA . THR A 1 80 ? 19.885 -5.207 -4.514 1.00 90.12 80 THR A CA 1
ATOM 619 C C . THR A 1 80 ? 19.524 -6.655 -4.200 1.00 90.12 80 THR A C 1
ATOM 621 O O . THR A 1 80 ? 20.166 -7.586 -4.687 1.00 90.12 80 THR A O 1
ATOM 624 N N . GLU A 1 81 ? 18.472 -6.833 -3.405 1.00 91.88 81 GLU A N 1
ATOM 625 C CA . GLU A 1 81 ? 17.957 -8.138 -3.000 1.00 91.88 81 GLU A CA 1
ATOM 626 C C . GLU A 1 81 ? 17.348 -8.884 -4.193 1.00 91.88 81 GLU A C 1
ATOM 628 O O . GLU A 1 81 ? 17.692 -10.041 -4.438 1.00 91.88 81 GLU A O 1
ATOM 633 N N . LEU A 1 82 ? 16.525 -8.211 -5.005 1.00 91.06 82 LEU A N 1
ATOM 634 C CA . LEU A 1 82 ? 15.937 -8.807 -6.203 1.00 91.06 82 LEU A CA 1
ATOM 635 C C . LEU A 1 82 ? 17.024 -9.268 -7.182 1.00 91.06 82 LEU A C 1
ATOM 637 O O . LEU A 1 82 ? 16.938 -10.375 -7.713 1.00 91.06 82 LEU A O 1
ATOM 641 N N . LEU A 1 83 ? 18.060 -8.452 -7.403 1.00 89.31 83 LEU A N 1
ATOM 642 C CA . LEU A 1 83 ? 19.184 -8.815 -8.266 1.00 89.31 83 LEU A CA 1
ATOM 643 C C . LEU A 1 83 ? 19.941 -10.038 -7.751 1.00 89.31 83 LEU A C 1
ATOM 645 O O . LEU A 1 83 ? 20.332 -10.889 -8.551 1.00 89.31 83 LEU A O 1
ATOM 649 N N . GLN A 1 84 ? 20.135 -10.152 -6.437 1.00 90.06 84 GLN A N 1
ATOM 650 C CA . GLN A 1 84 ? 20.776 -11.322 -5.845 1.00 90.06 84 GLN A CA 1
ATOM 651 C C . GLN A 1 84 ? 19.958 -12.596 -6.101 1.00 90.06 84 GLN A C 1
ATOM 653 O O . GLN A 1 84 ? 20.504 -13.568 -6.625 1.00 90.06 84 GLN A O 1
ATOM 658 N N . ILE A 1 85 ? 18.654 -12.571 -5.810 1.00 89.94 85 ILE A N 1
ATOM 659 C CA . ILE A 1 85 ? 17.767 -13.729 -6.005 1.00 89.94 85 ILE A CA 1
ATOM 660 C C . ILE A 1 85 ? 17.689 -14.098 -7.493 1.00 89.94 85 ILE A C 1
ATOM 662 O O . ILE A 1 85 ? 17.767 -15.273 -7.852 1.00 89.94 85 ILE A O 1
ATOM 666 N N . LEU A 1 86 ? 17.597 -13.100 -8.378 1.00 88.75 86 LEU A N 1
ATOM 667 C CA . LEU A 1 86 ? 17.571 -13.316 -9.824 1.00 88.75 86 LEU A CA 1
ATOM 668 C C . LEU A 1 86 ? 18.854 -13.953 -10.340 1.00 88.75 86 LEU A C 1
ATOM 670 O O . LEU A 1 86 ? 18.781 -14.877 -11.144 1.00 88.75 86 LEU A O 1
ATOM 674 N N . ARG A 1 87 ? 20.024 -13.499 -9.883 1.00 86.56 87 ARG A N 1
ATOM 675 C CA . ARG A 1 87 ? 21.307 -14.109 -10.261 1.00 86.56 87 ARG A CA 1
ATOM 676 C C . ARG A 1 87 ? 21.352 -15.581 -9.878 1.00 86.56 87 ARG A C 1
ATOM 678 O O . ARG A 1 87 ? 21.759 -16.406 -10.690 1.00 86.56 87 ARG A O 1
ATOM 685 N N . GLU A 1 88 ? 20.941 -15.914 -8.658 1.00 86.62 88 GLU A N 1
ATOM 686 C CA . GLU A 1 88 ? 20.903 -17.300 -8.186 1.00 86.62 88 GLU A CA 1
ATOM 687 C C . GLU A 1 88 ? 19.951 -18.149 -9.040 1.00 86.62 88 GLU A C 1
ATOM 689 O O . GLU A 1 88 ? 20.328 -19.238 -9.478 1.00 86.62 88 GLU A O 1
ATOM 694 N N . HIS A 1 89 ? 18.766 -17.623 -9.354 1.00 86.19 89 HIS A N 1
ATOM 695 C CA . HIS A 1 89 ? 17.762 -18.312 -10.164 1.00 86.19 89 HIS A CA 1
ATOM 696 C C . HIS A 1 89 ? 18.201 -18.502 -11.628 1.00 86.19 89 HIS A C 1
ATOM 698 O O . HIS A 1 89 ? 18.101 -19.599 -12.177 1.00 86.19 89 HIS A O 1
ATOM 704 N N . LEU A 1 90 ? 18.749 -17.459 -12.257 1.00 83.94 90 LEU A N 1
ATOM 705 C CA . LEU A 1 90 ? 19.212 -17.496 -13.646 1.00 83.94 90 LEU A CA 1
ATOM 706 C C . LEU A 1 90 ? 20.434 -18.406 -13.816 1.00 83.94 90 LEU A C 1
ATOM 708 O O . LEU A 1 90 ? 20.490 -19.178 -14.774 1.00 83.94 90 LEU A O 1
ATOM 712 N N . ASN A 1 91 ? 21.363 -18.400 -12.854 1.00 84.25 91 ASN A N 1
ATOM 713 C CA . ASN A 1 91 ? 22.504 -19.316 -12.862 1.00 84.25 91 ASN A CA 1
ATOM 714 C C . ASN A 1 91 ? 22.060 -20.786 -12.784 1.00 84.25 91 ASN A C 1
ATOM 716 O O . ASN A 1 91 ? 22.631 -21.628 -13.476 1.00 84.25 91 ASN A O 1
ATOM 720 N N . GLN A 1 92 ? 21.027 -21.103 -11.993 1.00 82.56 92 GLN A N 1
ATOM 721 C CA . GLN A 1 92 ? 20.451 -22.455 -11.937 1.00 82.56 92 GLN A CA 1
ATOM 722 C C . GLN A 1 92 ? 19.810 -22.871 -13.268 1.00 82.56 92 GLN A C 1
ATOM 724 O O . GLN A 1 92 ? 19.882 -24.040 -13.642 1.00 82.56 92 GLN A O 1
ATOM 729 N N . ALA A 1 93 ? 19.239 -21.918 -14.007 1.00 79.12 93 ALA A N 1
ATOM 730 C CA . ALA A 1 93 ? 18.688 -22.131 -15.345 1.00 79.12 93 ALA A CA 1
ATOM 731 C C . ALA A 1 93 ? 19.756 -22.149 -16.463 1.00 79.12 93 ALA A C 1
ATOM 733 O O . ALA A 1 93 ? 19.413 -22.293 -17.635 1.00 79.12 93 ALA A O 1
ATOM 734 N N . GLY A 1 94 ? 21.044 -21.990 -16.129 1.00 78.06 94 GLY A N 1
ATOM 735 C CA . GLY A 1 94 ? 22.140 -21.924 -17.103 1.00 78.06 94 GLY A CA 1
ATOM 736 C C . GLY A 1 94 ? 22.208 -20.609 -17.889 1.00 78.06 94 GLY A C 1
ATOM 737 O O . GLY A 1 94 ? 22.944 -20.515 -18.872 1.00 78.06 94 GLY A O 1
ATOM 738 N N . VAL A 1 95 ? 21.466 -19.585 -17.463 1.00 76.44 95 VAL A N 1
ATOM 739 C CA . VAL A 1 95 ? 21.439 -18.259 -18.082 1.00 76.44 95 VAL A CA 1
ATOM 740 C C . VAL A 1 95 ? 22.431 -17.356 -17.356 1.00 76.44 95 VAL A C 1
ATOM 742 O O . VAL A 1 95 ? 22.189 -16.919 -16.235 1.00 76.44 95 VAL A O 1
ATOM 745 N N . SER A 1 96 ? 23.553 -17.042 -18.005 1.00 75.00 96 SER A N 1
ATOM 746 C CA . SER A 1 96 ? 24.511 -16.062 -17.487 1.00 75.00 96 SER A CA 1
ATOM 747 C C . SER A 1 96 ? 24.325 -14.724 -18.190 1.00 75.00 96 SER A C 1
ATOM 749 O O . SER A 1 96 ? 24.521 -14.609 -19.403 1.00 75.00 96 SER A O 1
ATOM 751 N N . CYS A 1 97 ? 23.954 -13.694 -17.433 1.00 73.06 97 CYS A N 1
ATOM 752 C CA . CYS A 1 97 ? 23.896 -12.332 -17.939 1.00 73.06 97 CYS A CA 1
ATOM 753 C C . CYS A 1 97 ? 24.393 -11.322 -16.894 1.00 73.06 97 CYS A C 1
ATOM 755 O O . CYS A 1 97 ? 24.098 -11.468 -15.707 1.00 73.06 97 CYS A O 1
ATOM 757 N N . PRO A 1 98 ? 25.107 -10.269 -17.324 1.00 81.69 98 PRO A N 1
ATOM 758 C CA . PRO A 1 98 ? 25.456 -9.148 -16.459 1.00 81.69 98 PRO A CA 1
ATOM 759 C C . PRO A 1 98 ? 24.222 -8.450 -15.863 1.00 81.69 98 PRO A C 1
ATOM 761 O O . PRO A 1 98 ? 23.203 -8.301 -16.536 1.00 81.69 98 PRO A O 1
ATOM 764 N N . ASP A 1 99 ? 24.328 -7.933 -14.640 1.00 82.06 99 ASP A N 1
ATOM 765 C CA . ASP A 1 99 ? 23.229 -7.246 -13.940 1.00 82.06 99 ASP A CA 1
ATOM 766 C C . ASP A 1 99 ? 22.619 -6.092 -14.715 1.00 82.06 99 ASP A C 1
ATOM 768 O O . ASP A 1 99 ? 21.405 -5.931 -14.744 1.00 82.06 99 ASP A O 1
ATOM 772 N N . ASN A 1 100 ? 23.450 -5.284 -15.371 1.00 82.31 100 ASN A N 1
ATOM 773 C CA . ASN A 1 100 ? 22.968 -4.165 -16.172 1.00 82.31 100 ASN A CA 1
ATOM 774 C C . ASN A 1 100 ? 22.063 -4.632 -17.326 1.00 82.31 100 ASN A C 1
ATOM 776 O O . ASN A 1 100 ? 21.212 -3.872 -17.780 1.00 82.31 100 ASN A O 1
ATOM 780 N N . HIS A 1 101 ? 22.215 -5.874 -17.798 1.00 83.00 101 HIS A N 1
ATOM 781 C CA . HIS A 1 101 ? 21.326 -6.459 -18.795 1.00 83.00 101 HIS A CA 1
ATOM 782 C C . HIS A 1 101 ? 19.991 -6.858 -18.179 1.00 83.00 101 HIS A C 1
ATOM 784 O O . HIS A 1 101 ? 18.965 -6.498 -18.749 1.00 83.00 101 HIS A O 1
ATOM 790 N N . VAL A 1 102 ? 20.015 -7.531 -17.024 1.00 84.50 102 VAL A N 1
ATOM 791 C CA . VAL A 1 102 ? 18.802 -7.888 -16.273 1.00 84.50 102 VAL A CA 1
ATOM 792 C C . VAL A 1 102 ? 18.010 -6.628 -15.957 1.00 84.50 102 VAL A C 1
ATOM 794 O O . VAL A 1 102 ? 16.844 -6.524 -16.313 1.00 84.50 102 VAL A O 1
ATOM 797 N N . MET A 1 103 ? 18.663 -5.617 -15.389 1.00 86.56 103 MET A N 1
ATOM 798 C CA . MET A 1 103 ? 18.023 -4.352 -15.038 1.00 86.56 103 MET A CA 1
ATOM 799 C C . MET A 1 103 ? 17.384 -3.671 -16.244 1.00 86.56 103 MET A C 1
ATOM 801 O O . MET A 1 103 ? 16.232 -3.254 -16.163 1.00 86.56 103 MET A O 1
ATOM 805 N N . ALA A 1 104 ? 18.081 -3.607 -17.379 1.00 85.50 104 ALA A N 1
ATOM 806 C CA . ALA A 1 104 ? 17.518 -3.023 -18.592 1.00 85.50 104 ALA A CA 1
ATOM 807 C C . ALA A 1 104 ? 16.273 -3.785 -19.092 1.00 85.50 104 ALA A C 1
ATOM 809 O O . ALA A 1 104 ? 15.319 -3.163 -19.560 1.00 85.50 104 ALA A O 1
ATOM 810 N N . GLN A 1 105 ? 16.255 -5.115 -18.953 1.00 87.00 105 GLN A N 1
ATOM 811 C CA . GLN A 1 105 ? 15.107 -5.959 -19.306 1.00 87.00 105 GLN A CA 1
ATOM 812 C C . GLN A 1 105 ? 13.932 -5.751 -18.342 1.00 87.00 105 GLN A C 1
ATOM 814 O O . GLN A 1 105 ? 12.793 -5.635 -18.794 1.00 87.00 105 GLN A O 1
ATOM 819 N N . LEU A 1 106 ? 14.194 -5.649 -17.034 1.00 88.94 106 LEU A N 1
ATOM 820 C CA . LEU A 1 106 ? 13.165 -5.353 -16.034 1.00 88.94 106 LEU A CA 1
ATOM 821 C C . LEU A 1 106 ? 12.558 -3.963 -16.261 1.00 88.94 106 LEU A C 1
ATOM 823 O O . LEU A 1 106 ? 11.341 -3.824 -16.215 1.00 88.94 106 LEU A O 1
ATOM 827 N N . VAL A 1 107 ? 13.374 -2.952 -16.582 1.00 89.00 107 VAL A N 1
ATOM 828 C CA . VAL A 1 107 ? 12.894 -1.596 -16.914 1.00 89.00 107 VAL A CA 1
ATOM 829 C C . VAL A 1 107 ? 12.023 -1.599 -18.172 1.00 89.00 107 VAL A C 1
ATOM 831 O O . VAL A 1 107 ? 11.042 -0.864 -18.239 1.00 89.00 107 VAL A O 1
ATOM 834 N N . ALA A 1 108 ? 12.349 -2.428 -19.165 1.00 88.06 108 ALA A N 1
ATOM 835 C CA . ALA A 1 108 ? 11.547 -2.562 -20.379 1.00 88.06 108 ALA A CA 1
ATOM 836 C C . ALA A 1 108 ? 10.274 -3.410 -20.190 1.00 88.06 108 ALA A C 1
ATOM 838 O O . ALA A 1 108 ? 9.450 -3.480 -21.105 1.00 88.06 108 ALA A O 1
ATOM 839 N N . SER A 1 109 ? 10.111 -4.087 -19.051 1.00 90.31 109 SER A N 1
ATOM 840 C CA . SER A 1 109 ? 9.003 -5.008 -18.805 1.00 90.31 109 SER A CA 1
ATOM 841 C C . SER A 1 109 ? 7.662 -4.288 -18.654 1.00 90.31 109 SER A C 1
ATOM 843 O O . SER A 1 109 ? 7.569 -3.186 -18.124 1.00 90.31 109 SER A O 1
ATOM 845 N N . LYS A 1 110 ? 6.589 -4.954 -19.087 1.00 89.06 110 LYS A N 1
ATOM 846 C CA . LYS A 1 110 ? 5.200 -4.567 -18.783 1.00 89.06 110 LYS A CA 1
ATOM 847 C C . LYS A 1 110 ? 4.692 -5.143 -17.465 1.00 89.06 110 LYS A C 1
ATOM 849 O O . LYS A 1 110 ? 3.668 -4.685 -16.968 1.00 89.06 110 LYS A O 1
ATOM 854 N N . ARG A 1 111 ? 5.340 -6.194 -16.957 1.00 90.62 111 ARG A N 1
ATOM 855 C CA . ARG A 1 111 ? 4.838 -6.997 -15.831 1.00 90.62 111 ARG A CA 1
ATOM 856 C C . ARG A 1 111 ? 5.432 -6.587 -14.496 1.00 90.62 111 ARG A C 1
ATOM 858 O O . ARG A 1 111 ? 4.770 -6.719 -13.473 1.00 90.62 111 ARG A O 1
ATOM 865 N N . VAL A 1 112 ? 6.657 -6.077 -14.511 1.00 92.69 112 VAL A N 1
ATOM 866 C CA . VAL A 1 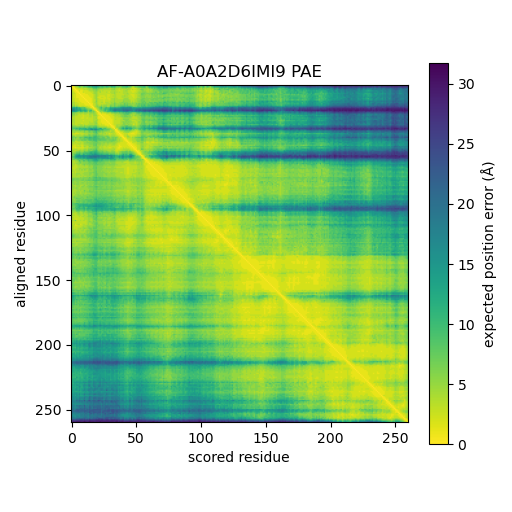112 ? 7.355 -5.591 -13.320 1.00 92.69 112 VAL A CA 1
ATOM 867 C C . VAL A 1 112 ? 7.699 -4.125 -13.498 1.00 92.69 112 VAL A C 1
ATOM 869 O O . VAL A 1 112 ? 7.936 -3.670 -14.615 1.00 92.69 112 VAL A O 1
ATOM 872 N N . GLN A 1 113 ? 7.715 -3.384 -12.400 1.00 91.38 113 GLN A N 1
ATOM 873 C CA . GLN A 1 113 ? 8.020 -1.963 -12.423 1.00 91.38 113 GLN A CA 1
ATOM 874 C C . GLN A 1 113 ? 8.753 -1.552 -11.147 1.00 91.38 113 GLN A C 1
ATOM 876 O O . GLN A 1 113 ? 8.579 -2.141 -10.076 1.00 91.38 113 GLN A O 1
ATOM 881 N N . LYS A 1 114 ? 9.586 -0.519 -11.280 1.00 90.56 114 LYS A N 1
ATOM 882 C CA . LYS A 1 114 ? 10.276 0.109 -10.160 1.00 90.56 114 LYS A CA 1
ATOM 883 C C . LYS A 1 114 ? 9.346 1.095 -9.454 1.00 90.56 114 LYS A C 1
ATOM 885 O O . LYS A 1 114 ? 8.754 1.964 -10.092 1.00 90.56 114 LYS A O 1
ATOM 890 N N . THR A 1 115 ? 9.238 0.975 -8.138 1.00 88.56 115 THR A N 1
ATOM 891 C CA . THR A 1 115 ? 8.465 1.884 -7.290 1.00 88.56 115 THR A CA 1
ATOM 892 C C . THR A 1 115 ? 9.227 3.200 -7.074 1.00 88.56 115 THR A C 1
ATOM 894 O O . THR A 1 115 ? 10.460 3.234 -7.199 1.00 88.56 115 THR A O 1
ATOM 897 N N . PRO A 1 116 ? 8.551 4.286 -6.646 1.00 84.19 116 PRO A N 1
ATOM 898 C CA . PRO A 1 116 ? 9.216 5.541 -6.265 1.00 84.19 116 PRO A CA 1
ATOM 899 C C . PRO A 1 116 ? 10.255 5.387 -5.146 1.00 84.19 116 PRO A C 1
ATOM 901 O O . PRO A 1 116 ? 11.102 6.254 -4.943 1.00 84.19 116 PRO A O 1
ATOM 904 N N . PHE A 1 117 ? 10.224 4.265 -4.428 1.00 85.12 117 PHE A N 1
ATOM 905 C CA . PHE A 1 117 ? 11.130 3.962 -3.327 1.00 85.12 117 PHE A CA 1
ATOM 906 C C . PHE A 1 117 ? 12.327 3.100 -3.736 1.00 85.12 117 PHE A C 1
ATOM 908 O O . PHE A 1 117 ? 12.990 2.546 -2.863 1.00 85.12 117 PHE A O 1
ATOM 915 N N . LYS A 1 118 ? 12.605 2.988 -5.041 1.00 88.12 118 LYS A N 1
ATOM 916 C CA . LYS A 1 118 ? 13.680 2.162 -5.618 1.00 88.12 118 LYS A CA 1
ATOM 917 C C . LYS A 1 118 ? 13.533 0.654 -5.367 1.00 88.12 118 LYS A C 1
ATOM 919 O O . LYS A 1 118 ? 14.512 -0.075 -5.466 1.00 88.12 118 LYS A O 1
ATOM 924 N N . GLN A 1 119 ? 12.316 0.198 -5.093 1.00 91.25 119 GLN A N 1
ATOM 925 C CA . GLN A 1 119 ? 11.981 -1.221 -4.973 1.00 91.25 119 GLN A CA 1
ATOM 926 C C . GLN A 1 119 ? 11.372 -1.716 -6.285 1.00 91.25 119 GLN A C 1
ATOM 928 O O . GLN A 1 119 ? 10.962 -0.910 -7.116 1.00 91.25 119 GLN A O 1
ATOM 933 N N . TRP A 1 120 ? 11.273 -3.023 -6.463 1.00 93.69 120 TRP A N 1
ATOM 934 C CA 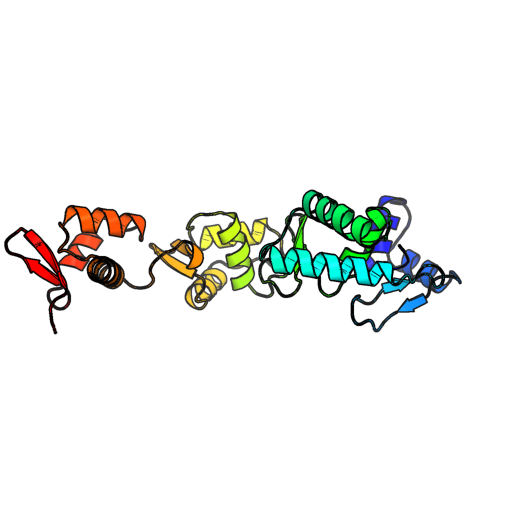. TRP A 1 120 ? 10.665 -3.661 -7.624 1.00 93.69 120 TRP A CA 1
ATOM 935 C C . TRP A 1 120 ? 9.447 -4.467 -7.202 1.00 93.69 120 TRP A C 1
ATOM 937 O O . TRP A 1 120 ? 9.492 -5.188 -6.210 1.00 93.69 120 TRP A O 1
ATOM 947 N N . GLY A 1 121 ? 8.361 -4.344 -7.957 1.00 93.88 121 GLY A N 1
ATOM 948 C CA . GLY A 1 121 ? 7.130 -5.091 -7.722 1.00 93.88 121 GLY A CA 1
ATOM 949 C C . GLY A 1 121 ? 6.375 -5.358 -9.018 1.00 93.88 121 GLY A C 1
ATOM 950 O O . GLY A 1 121 ? 6.774 -4.895 -10.091 1.00 93.88 121 GLY A O 1
ATOM 951 N N . LEU A 1 122 ? 5.281 -6.116 -8.931 1.00 93.19 122 LEU A N 1
ATOM 952 C CA . LEU A 1 122 ? 4.419 -6.359 -10.089 1.00 93.19 122 LEU A CA 1
ATOM 953 C C . LEU A 1 122 ? 3.688 -5.072 -10.473 1.00 93.19 122 LEU A C 1
ATOM 955 O O . LEU A 1 122 ? 3.183 -4.363 -9.603 1.00 93.19 122 LEU A O 1
ATOM 959 N N . ALA A 1 123 ? 3.588 -4.784 -11.769 1.00 89.62 123 ALA A N 1
ATOM 960 C CA . ALA A 1 123 ? 2.941 -3.580 -12.297 1.00 89.62 123 ALA A CA 1
ATOM 961 C C . ALA A 1 123 ? 1.431 -3.513 -11.986 1.00 89.62 123 ALA A C 1
ATOM 963 O O . ALA A 1 123 ? 0.820 -2.445 -12.057 1.00 89.62 123 ALA A O 1
ATOM 964 N N . GLU A 1 124 ? 0.822 -4.652 -11.648 1.00 88.88 124 GLU A N 1
ATOM 965 C CA . GLU A 1 124 ? -0.581 -4.753 -11.241 1.00 88.88 124 GLU A CA 1
ATOM 966 C C . GLU A 1 124 ? -0.810 -4.384 -9.772 1.00 88.88 124 GLU A C 1
ATOM 968 O O . GLU A 1 124 ? -1.931 -4.035 -9.398 1.00 88.88 124 GLU A O 1
ATOM 973 N N . TRP A 1 125 ? 0.231 -4.421 -8.935 1.00 90.69 125 TRP A N 1
ATOM 974 C CA . TRP A 1 125 ? 0.099 -4.099 -7.520 1.00 90.69 125 TRP A CA 1
ATOM 975 C C . TRP A 1 125 ? -0.085 -2.602 -7.298 1.00 90.69 125 TRP A C 1
ATOM 977 O O . TRP A 1 125 ? 0.663 -1.776 -7.829 1.00 90.69 125 TRP A O 1
ATOM 987 N N . ALA A 1 126 ? -1.017 -2.261 -6.405 1.00 86.19 126 ALA A N 1
ATOM 988 C CA . ALA A 1 126 ? -1.229 -0.889 -5.947 1.00 86.19 126 ALA A CA 1
ATOM 989 C C . ALA A 1 126 ? 0.032 -0.283 -5.300 1.00 86.19 126 ALA A C 1
ATOM 991 O O . ALA A 1 126 ? 0.243 0.923 -5.376 1.00 86.19 126 ALA A O 1
ATOM 992 N N . GLU A 1 127 ? 0.884 -1.116 -4.695 1.00 85.88 127 GLU A N 1
ATOM 993 C CA . GLU A 1 127 ? 2.160 -0.700 -4.099 1.00 85.88 127 GLU A CA 1
ATOM 994 C C . GLU A 1 127 ? 3.218 -0.304 -5.120 1.00 85.88 127 GLU A C 1
ATOM 996 O O . GLU A 1 127 ? 4.055 0.560 -4.851 1.00 85.88 127 GLU A O 1
ATOM 1001 N N . THR A 1 128 ? 3.169 -0.926 -6.294 1.00 87.19 128 THR A N 1
ATOM 1002 C CA . THR A 1 128 ? 4.127 -0.674 -7.364 1.00 87.19 128 THR A CA 1
ATOM 1003 C C . THR A 1 128 ? 3.676 0.490 -8.228 1.00 87.19 128 THR A C 1
ATOM 1005 O O . THR A 1 128 ? 4.456 1.403 -8.498 1.00 87.19 128 THR A O 1
ATOM 1008 N N . ASN A 1 129 ? 2.411 0.464 -8.649 1.00 86.94 129 ASN A N 1
ATOM 1009 C CA . ASN A 1 129 ? 1.835 1.426 -9.575 1.00 86.94 129 ASN A CA 1
ATOM 1010 C C . ASN A 1 129 ? 0.495 1.955 -9.036 1.00 86.94 129 ASN A C 1
ATOM 1012 O O . ASN A 1 129 ? -0.576 1.522 -9.480 1.00 86.94 129 ASN A O 1
ATOM 1016 N N . PRO A 1 130 ? 0.530 2.877 -8.058 1.00 89.31 130 PRO A N 1
ATOM 1017 C CA . PRO A 1 130 ? -0.681 3.426 -7.470 1.00 89.31 130 PRO A CA 1
ATOM 1018 C C . PRO A 1 130 ? -1.422 4.302 -8.486 1.00 89.31 130 PRO A C 1
ATOM 1020 O O . PRO A 1 130 ? -0.955 5.380 -8.864 1.00 89.31 130 PRO A O 1
ATOM 1023 N N . ARG A 1 131 ? -2.609 3.857 -8.914 1.00 87.12 131 ARG A N 1
ATOM 1024 C CA . ARG A 1 131 ? -3.384 4.515 -9.984 1.00 87.12 131 ARG A CA 1
ATOM 1025 C C . ARG A 1 131 ? -4.206 5.691 -9.468 1.00 87.12 131 ARG A C 1
ATOM 1027 O O . ARG A 1 131 ? -4.465 6.643 -10.204 1.00 87.12 131 ARG A O 1
ATOM 1034 N N . GLY A 1 132 ? -4.629 5.617 -8.207 1.00 90.50 132 GLY A N 1
ATOM 1035 C CA . GLY A 1 132 ? -5.493 6.602 -7.563 1.00 90.50 132 GLY A CA 1
ATOM 1036 C C . GLY A 1 132 ? -4.938 7.144 -6.249 1.00 90.50 132 GLY A C 1
ATOM 1037 O O . GLY A 1 132 ? -3.922 6.690 -5.728 1.00 90.50 132 GLY A O 1
ATOM 1038 N N . VAL A 1 133 ? -5.645 8.126 -5.684 1.00 92.69 133 VAL A N 1
ATOM 1039 C CA . VAL A 1 133 ? -5.300 8.711 -4.377 1.00 92.69 133 VAL A CA 1
ATOM 1040 C C . VAL A 1 133 ? -5.416 7.673 -3.254 1.00 92.69 133 VAL A C 1
ATOM 1042 O O . VAL A 1 133 ? -4.567 7.671 -2.368 1.00 92.69 133 VAL A O 1
ATOM 1045 N N . GLY A 1 134 ? -6.404 6.770 -3.316 1.00 93.31 134 GLY A N 1
ATOM 1046 C CA . GLY A 1 134 ? -6.552 5.662 -2.364 1.00 93.31 134 GLY A CA 1
ATOM 1047 C C . GLY A 1 134 ? -5.349 4.715 -2.366 1.00 93.31 134 GLY A C 1
ATOM 1048 O O . GLY A 1 134 ? -4.784 4.445 -1.311 1.00 93.31 134 GLY A O 1
ATOM 1049 N N . ASP A 1 135 ? -4.870 4.309 -3.547 1.00 93.81 135 ASP A N 1
ATOM 1050 C CA . ASP A 1 135 ? -3.666 3.474 -3.656 1.00 93.81 135 ASP A CA 1
ATOM 1051 C C . ASP A 1 135 ? -2.438 4.187 -3.096 1.00 93.81 135 ASP A C 1
ATOM 1053 O O . ASP A 1 135 ? -1.732 3.624 -2.266 1.00 93.81 135 ASP A O 1
ATOM 1057 N N . LYS A 1 136 ? -2.217 5.456 -3.469 1.00 94.12 136 LYS A N 1
ATOM 1058 C CA . LYS A 1 136 ? -1.106 6.252 -2.922 1.00 94.12 136 LYS A CA 1
ATOM 1059 C C . LYS A 1 136 ? -1.173 6.325 -1.398 1.00 94.12 136 LYS A C 1
ATOM 1061 O O . LYS A 1 136 ? -0.144 6.178 -0.742 1.00 94.12 136 LYS A O 1
ATOM 1066 N N . ALA A 1 137 ? -2.369 6.531 -0.840 1.00 95.62 137 ALA A N 1
ATOM 1067 C CA . ALA A 1 137 ? -2.591 6.535 0.601 1.00 95.62 137 ALA A CA 1
ATOM 1068 C C . ALA A 1 137 ? -2.242 5.179 1.233 1.00 95.62 137 ALA A C 1
ATOM 1070 O O . ALA A 1 137 ? -1.593 5.156 2.277 1.00 95.62 137 ALA A O 1
ATOM 1071 N N . 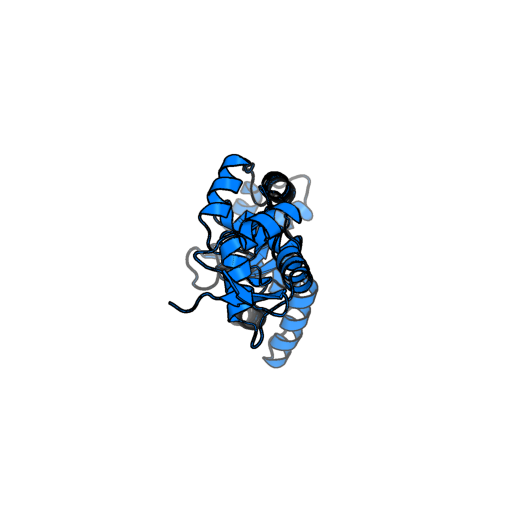TYR A 1 138 ? -2.605 4.070 0.582 1.00 95.06 138 TYR A N 1
ATOM 1072 C CA . TYR A 1 138 ? -2.293 2.717 1.043 1.00 95.06 138 TYR A CA 1
ATOM 1073 C C . TYR A 1 138 ? -0.780 2.505 1.098 1.00 95.06 138 TYR A C 1
ATOM 1075 O O . TYR A 1 138 ? -0.257 2.149 2.153 1.00 95.06 138 TYR A O 1
ATOM 1083 N N . VAL A 1 139 ? -0.060 2.833 0.017 1.00 93.31 139 VAL A N 1
ATOM 1084 C CA . VAL A 1 139 ? 1.399 2.659 -0.055 1.00 93.31 139 VAL A CA 1
ATOM 1085 C C . VAL A 1 139 ? 2.116 3.446 1.042 1.00 93.31 139 VAL A C 1
ATOM 1087 O O . VAL A 1 139 ? 2.964 2.898 1.752 1.00 93.31 139 VAL A O 1
ATOM 1090 N N . VAL A 1 140 ? 1.786 4.733 1.212 1.00 94.75 140 VAL A N 1
ATOM 1091 C CA . VAL A 1 140 ? 2.480 5.557 2.212 1.00 94.75 140 VAL A CA 1
ATOM 1092 C C . VAL A 1 140 ? 2.123 5.162 3.636 1.00 94.75 140 VAL A C 1
ATOM 1094 O O . VAL A 1 140 ? 2.998 5.200 4.497 1.00 94.75 140 VAL A O 1
ATOM 1097 N N . LEU A 1 141 ? 0.872 4.770 3.894 1.00 94.81 141 LEU A N 1
ATOM 1098 C CA . LEU A 1 141 ? 0.433 4.377 5.229 1.00 94.81 141 LEU A CA 1
ATOM 1099 C C . LEU A 1 141 ? 1.029 3.023 5.621 1.00 94.81 141 LEU A C 1
ATOM 1101 O O . LEU A 1 141 ? 1.553 2.893 6.727 1.00 94.81 141 LEU A O 1
ATOM 1105 N N . ARG A 1 142 ? 1.044 2.054 4.696 1.00 92.56 142 ARG A N 1
ATOM 1106 C CA . ARG A 1 142 ? 1.693 0.750 4.887 1.00 92.56 142 ARG A CA 1
ATOM 1107 C C . ARG A 1 142 ? 3.169 0.921 5.226 1.00 92.56 142 ARG A C 1
ATOM 1109 O O . ARG A 1 142 ? 3.633 0.390 6.230 1.00 92.56 142 ARG A O 1
ATOM 1116 N N . ARG A 1 143 ? 3.879 1.756 4.459 1.00 90.31 143 ARG A N 1
ATOM 1117 C CA . ARG A 1 143 ? 5.289 2.094 4.713 1.00 90.31 143 ARG A CA 1
ATOM 1118 C C . ARG A 1 143 ? 5.493 2.841 6.033 1.00 90.31 143 ARG A C 1
ATOM 1120 O O . ARG A 1 143 ? 6.533 2.683 6.664 1.00 90.31 143 ARG A O 1
ATOM 1127 N N . HIS A 1 144 ? 4.531 3.667 6.445 1.00 94.06 144 HIS A N 1
ATOM 1128 C CA . HIS A 1 144 ? 4.592 4.375 7.723 1.00 94.06 144 HIS A CA 1
ATOM 1129 C C . HIS A 1 144 ? 4.461 3.427 8.925 1.00 94.06 144 HIS A C 1
ATOM 1131 O O . HIS A 1 144 ? 5.017 3.711 9.986 1.00 94.06 144 HIS A O 1
ATOM 1137 N N . GLY A 1 145 ? 3.750 2.306 8.761 1.00 93.19 145 GLY A N 1
ATOM 1138 C CA . GLY A 1 145 ? 3.689 1.210 9.732 1.00 93.19 145 GLY A CA 1
ATOM 1139 C C . GLY A 1 145 ? 2.844 1.484 10.980 1.00 93.19 145 GLY A C 1
ATOM 1140 O O . GLY A 1 145 ? 2.878 0.700 11.924 1.00 93.19 145 GLY A O 1
ATOM 1141 N N . LYS A 1 146 ? 2.103 2.597 11.021 1.00 93.94 146 LYS A N 1
ATOM 1142 C CA . LYS A 1 146 ? 1.188 2.935 12.119 1.00 93.94 146 LYS A CA 1
ATOM 1143 C C . LYS A 1 146 ? 0.020 3.798 11.638 1.00 93.94 146 LYS A C 1
ATOM 1145 O O . LYS A 1 146 ? 0.158 4.468 10.610 1.00 93.94 146 LYS A O 1
ATOM 1150 N N . PRO A 1 147 ? -1.111 3.821 12.370 1.00 95.38 147 PRO A N 1
ATOM 1151 C CA . PRO A 1 147 ? -2.229 4.680 12.016 1.00 95.38 147 PRO A CA 1
ATOM 1152 C C . PRO A 1 147 ? -1.850 6.151 12.066 1.00 95.38 147 PRO A C 1
ATOM 1154 O O . PRO A 1 147 ? -1.116 6.575 12.958 1.00 95.38 147 PRO A O 1
ATOM 1157 N N . GLU A 1 148 ? -2.394 6.932 11.142 1.00 97.50 148 GLU A N 1
ATOM 1158 C CA . GLU A 1 148 ? -1.991 8.322 10.977 1.00 97.50 148 GLU A CA 1
ATOM 1159 C C . GLU A 1 148 ? -3.167 9.204 10.541 1.00 97.50 148 GLU A C 1
ATOM 1161 O O . GLU A 1 148 ? -4.177 8.721 10.014 1.00 97.50 148 GLU A O 1
ATOM 1166 N N . HIS A 1 149 ? -3.081 10.508 10.812 1.00 97.50 149 HIS A N 1
ATOM 1167 C CA . HIS A 1 149 ? -4.161 11.431 10.470 1.00 97.50 149 HIS A CA 1
ATOM 1168 C C . HIS A 1 149 ? -4.213 11.694 8.956 1.00 97.50 149 HIS A C 1
ATOM 1170 O O . HIS A 1 149 ? -3.173 11.841 8.316 1.00 97.50 149 HIS A O 1
ATOM 1176 N N . PHE A 1 150 ? -5.405 11.826 8.363 1.00 97.06 150 PHE A N 1
ATOM 1177 C CA . PHE A 1 150 ? -5.561 11.971 6.903 1.00 97.06 150 PHE A CA 1
ATOM 1178 C C . PHE A 1 150 ? -4.778 13.154 6.301 1.00 97.06 150 PHE A C 1
ATOM 1180 O O . PHE A 1 150 ? -4.260 13.052 5.188 1.00 97.06 150 PHE A O 1
ATOM 1187 N N . THR A 1 151 ? -4.630 14.270 7.027 1.00 96.94 151 THR A N 1
ATOM 1188 C CA . THR A 1 151 ? -3.770 15.386 6.585 1.00 96.94 151 THR A CA 1
ATOM 1189 C C . THR A 1 151 ? -2.304 14.980 6.531 1.00 96.94 151 THR A C 1
ATOM 1191 O O . THR A 1 151 ? -1.621 15.304 5.565 1.00 96.94 151 THR A O 1
ATOM 1194 N N . LYS A 1 152 ? -1.827 14.211 7.512 1.00 97.25 152 LYS A N 1
ATOM 1195 C CA . LYS A 1 152 ? -0.449 13.730 7.529 1.00 97.25 152 LYS A CA 1
ATOM 1196 C C . LYS A 1 152 ? -0.210 12.661 6.462 1.00 97.25 152 LYS A C 1
ATOM 1198 O O . LYS A 1 152 ? 0.819 12.697 5.795 1.00 97.25 152 LYS A O 1
ATOM 1203 N N . ILE A 1 153 ? -1.189 11.792 6.208 1.00 96.81 153 ILE A N 1
ATOM 1204 C CA . ILE A 1 153 ? -1.178 10.876 5.055 1.00 96.81 153 ILE A CA 1
ATOM 1205 C C . ILE A 1 153 ? -1.055 11.674 3.748 1.00 96.81 153 ILE A C 1
ATOM 1207 O O . ILE A 1 153 ? -0.243 11.337 2.894 1.00 96.81 153 ILE A O 1
ATOM 1211 N N . THR A 1 154 ? -1.792 12.779 3.614 1.00 96.31 154 THR A N 1
ATOM 1212 C CA . THR A 1 154 ? -1.710 13.663 2.437 1.00 96.31 154 THR A CA 1
ATOM 1213 C C . THR A 1 154 ? -0.307 14.246 2.253 1.00 96.31 154 THR A C 1
ATOM 1215 O O . THR A 1 154 ? 0.221 14.247 1.142 1.00 96.31 154 THR A O 1
ATOM 1218 N N . GLU A 1 155 ? 0.331 14.702 3.334 1.00 96.00 155 GLU A N 1
ATOM 1219 C CA . GLU A 1 155 ? 1.724 15.167 3.297 1.00 96.00 155 GLU A CA 1
ATOM 1220 C C . GLU A 1 155 ? 2.687 14.057 2.861 1.00 96.00 155 GLU A C 1
ATOM 1222 O O . GLU A 1 155 ? 3.572 14.307 2.041 1.00 96.00 155 GLU A O 1
ATOM 1227 N N . LEU A 1 156 ? 2.508 12.832 3.367 1.00 94.75 156 LEU A N 1
ATOM 1228 C CA . LEU A 1 156 ? 3.331 11.683 2.987 1.00 94.75 156 LEU A CA 1
ATOM 1229 C C . LEU A 1 156 ? 3.175 11.347 1.498 1.00 94.75 156 LEU A C 1
ATOM 1231 O O . LEU A 1 156 ? 4.181 11.115 0.831 1.00 94.75 156 LEU A O 1
ATOM 1235 N N . ILE A 1 157 ? 1.951 11.396 0.956 1.00 93.88 157 ILE A N 1
ATOM 1236 C CA . ILE A 1 157 ? 1.694 11.210 -0.483 1.00 93.88 157 ILE A CA 1
ATOM 1237 C C . ILE A 1 157 ? 2.451 12.259 -1.303 1.00 93.88 157 ILE A C 1
ATOM 1239 O O . ILE A 1 157 ? 3.147 11.914 -2.256 1.00 93.88 157 ILE A O 1
ATOM 1243 N N . ASN A 1 158 ? 2.346 13.532 -0.915 1.00 93.12 158 ASN A N 1
ATOM 1244 C CA . ASN A 1 158 ? 2.997 14.634 -1.625 1.00 93.12 158 ASN A CA 1
ATOM 1245 C C . ASN A 1 158 ? 4.530 14.582 -1.513 1.00 93.12 158 ASN A C 1
ATOM 1247 O O . ASN A 1 158 ? 5.226 14.966 -2.450 1.00 93.12 158 ASN A O 1
ATOM 1251 N N . THR A 1 159 ? 5.055 14.073 -0.397 1.00 92.19 159 THR A N 1
ATOM 1252 C CA . THR A 1 159 ? 6.500 13.896 -0.175 1.00 92.19 159 THR A CA 1
ATOM 1253 C C . THR A 1 159 ? 7.061 12.724 -0.979 1.00 92.19 159 THR A C 1
ATOM 1255 O O . THR A 1 159 ? 8.189 12.794 -1.452 1.00 92.19 159 THR A O 1
ATOM 1258 N N . ALA A 1 160 ? 6.277 11.659 -1.164 1.00 87.38 160 ALA A N 1
ATOM 1259 C CA . ALA A 1 160 ? 6.683 10.487 -1.936 1.00 87.38 160 ALA A CA 1
ATOM 1260 C C . ALA A 1 160 ? 6.761 10.739 -3.455 1.00 87.38 160 ALA A C 1
ATOM 1262 O O . ALA A 1 160 ? 7.338 9.920 -4.161 1.00 87.38 160 ALA A O 1
ATOM 1263 N N . GLN A 1 161 ? 6.198 11.853 -3.950 1.00 85.62 161 GLN A N 1
ATOM 1264 C CA . GLN A 1 161 ? 6.288 12.294 -5.351 1.00 85.62 161 GLN A CA 1
ATOM 1265 C C . GLN A 1 161 ? 5.937 11.199 -6.380 1.00 85.62 161 GLN A C 1
ATOM 1267 O O . GLN A 1 161 ? 6.624 11.030 -7.382 1.00 85.62 161 GLN A O 1
ATOM 1272 N N . PHE A 1 162 ? 4.840 10.466 -6.146 1.00 82.94 162 PHE A N 1
ATOM 1273 C CA . PHE A 1 162 ? 4.348 9.438 -7.078 1.00 82.94 162 PHE A CA 1
ATOM 1274 C C . PHE A 1 162 ? 4.091 9.977 -8.493 1.00 82.94 162 PHE A C 1
ATOM 1276 O O . PHE A 1 162 ? 4.265 9.261 -9.473 1.00 82.94 162 PHE A O 1
ATOM 1283 N N . ASP A 1 163 ? 3.632 11.223 -8.594 1.00 80.94 163 ASP A N 1
ATOM 1284 C CA . ASP A 1 163 ? 3.414 11.938 -9.845 1.00 80.94 163 ASP A CA 1
ATOM 1285 C C . ASP A 1 163 ? 3.567 13.453 -9.635 1.00 80.94 163 ASP A C 1
ATOM 1287 O O . ASP A 1 163 ? 3.799 13.943 -8.529 1.00 80.94 163 ASP A O 1
ATOM 1291 N N . HIS A 1 164 ? 3.407 14.222 -10.713 1.00 82.00 164 HIS A N 1
ATOM 1292 C CA . HIS A 1 164 ? 3.429 15.687 -10.668 1.00 82.00 164 HIS A CA 1
ATOM 1293 C C . HIS A 1 164 ? 2.184 16.305 -10.002 1.00 82.00 164 HIS A C 1
ATOM 1295 O O . HIS A 1 164 ? 2.083 17.530 -9.909 1.00 82.00 164 HIS A O 1
ATOM 1301 N N . ARG A 1 165 ? 1.200 15.495 -9.584 1.00 86.50 165 ARG A N 1
ATOM 1302 C CA . ARG A 1 165 ? -0.078 15.975 -9.050 1.00 86.50 165 ARG A CA 1
ATOM 1303 C C . ARG A 1 165 ? -0.044 15.957 -7.530 1.00 86.50 165 ARG A C 1
ATOM 1305 O O . ARG A 1 165 ? 0.204 14.934 -6.905 1.00 86.50 165 ARG A O 1
ATOM 1312 N N . GLN A 1 166 ? -0.391 17.085 -6.924 1.00 89.06 166 GLN A N 1
ATOM 1313 C CA . GLN A 1 166 ? -0.522 17.152 -5.475 1.00 89.06 166 GLN A CA 1
ATOM 1314 C C . GLN A 1 166 ? -1.861 16.570 -5.018 1.00 89.06 166 GLN A C 1
ATOM 1316 O O . GLN A 1 166 ? -2.925 16.894 -5.552 1.00 89.06 166 GLN A O 1
ATOM 1321 N N . ALA A 1 167 ? -1.802 15.719 -4.001 1.00 91.62 167 ALA A N 1
ATOM 1322 C CA . ALA A 1 167 ? -2.964 15.215 -3.298 1.00 91.62 167 ALA A CA 1
ATOM 1323 C C . ALA A 1 167 ? -3.567 16.311 -2.408 1.00 91.62 167 ALA A C 1
ATOM 1325 O O . ALA A 1 167 ? -2.859 17.050 -1.719 1.00 91.62 167 ALA A O 1
ATOM 1326 N N . ASN A 1 168 ? -4.899 16.380 -2.405 1.00 94.50 168 ASN A N 1
ATOM 1327 C CA . ASN A 1 168 ? -5.677 17.258 -1.539 1.00 94.50 168 ASN A CA 1
ATOM 1328 C C . ASN A 1 168 ? -6.214 16.469 -0.337 1.00 94.50 168 ASN A C 1
ATOM 1330 O O . ASN A 1 168 ? -6.727 15.363 -0.505 1.00 94.50 168 ASN A O 1
ATOM 1334 N N . ALA A 1 169 ? -6.161 17.064 0.856 1.00 95.62 169 ALA A N 1
ATOM 1335 C CA . ALA A 1 169 ? -6.569 16.403 2.093 1.00 95.62 169 ALA A CA 1
ATOM 1336 C C . ALA A 1 169 ? -8.040 15.962 2.107 1.00 95.62 169 ALA A C 1
ATOM 1338 O O . ALA A 1 169 ? -8.350 14.897 2.635 1.00 95.62 169 ALA A O 1
ATOM 1339 N N . GLN A 1 170 ? -8.943 16.731 1.491 1.00 95.44 170 GLN A N 1
ATOM 1340 C CA . GLN A 1 170 ? -10.355 16.366 1.397 1.00 95.44 170 GLN A CA 1
ATOM 1341 C C . GLN A 1 170 ? -10.560 15.154 0.484 1.00 95.44 170 GLN A C 1
ATOM 1343 O O . GLN A 1 170 ? -11.337 14.259 0.811 1.00 95.44 170 GLN A O 1
ATOM 1348 N N . THR A 1 171 ? -9.847 15.104 -0.643 1.00 95.19 171 THR A N 1
ATOM 1349 C CA . THR A 1 171 ? -9.887 13.954 -1.553 1.00 95.19 171 THR A CA 1
ATOM 1350 C C . THR A 1 171 ? -9.332 12.716 -0.865 1.00 95.19 171 THR A C 1
ATOM 1352 O O . THR A 1 171 ? -9.992 11.685 -0.873 1.00 95.19 171 THR A O 1
ATOM 1355 N N . VAL A 1 172 ? -8.173 12.829 -0.207 1.00 96.12 172 VAL A N 1
ATOM 1356 C CA . VAL A 1 172 ? -7.580 11.730 0.570 1.00 96.12 172 VAL A CA 1
ATOM 1357 C C . VAL A 1 172 ? -8.568 11.232 1.621 1.00 96.12 172 VAL A C 1
ATOM 1359 O O . VAL A 1 172 ? -8.842 10.042 1.672 1.00 96.12 172 VAL A O 1
ATOM 1362 N N . HIS A 1 173 ? -9.176 12.128 2.400 1.00 95.81 173 HIS A N 1
ATOM 1363 C CA . HIS A 1 173 ? -10.171 11.753 3.402 1.00 95.81 173 HIS A CA 1
ATOM 1364 C C . HIS A 1 173 ? -11.364 10.990 2.806 1.00 95.81 173 HIS A C 1
ATOM 1366 O O . HIS A 1 173 ? -11.768 9.965 3.345 1.00 95.81 173 HIS A O 1
ATOM 1372 N N . ASN A 1 174 ? -11.908 11.460 1.680 1.00 96.25 174 ASN A N 1
ATOM 1373 C CA . ASN A 1 174 ? -13.036 10.803 1.022 1.00 96.25 174 ASN A CA 1
ATOM 1374 C C . ASN A 1 174 ? -12.666 9.413 0.487 1.00 96.25 174 ASN A C 1
ATOM 1376 O O . ASN A 1 174 ? -13.485 8.503 0.562 1.00 96.25 174 ASN A O 1
ATOM 1380 N N . GLU A 1 175 ? -11.457 9.246 -0.046 1.00 96.12 175 GLU A N 1
ATOM 1381 C CA . GLU A 1 175 ? -10.987 7.951 -0.545 1.00 96.12 175 GLU A CA 1
ATOM 1382 C C . GLU A 1 175 ? -10.707 6.971 0.602 1.00 96.12 175 GLU A C 1
ATOM 1384 O O . GLU A 1 175 ? -11.126 5.823 0.521 1.00 96.12 175 GLU A O 1
ATOM 1389 N N . LEU A 1 176 ? -10.130 7.437 1.717 1.00 95.88 176 LEU A N 1
ATOM 1390 C CA . LEU A 1 176 ? -9.919 6.626 2.924 1.00 95.88 176 LEU A CA 1
ATOM 1391 C C . LEU A 1 176 ? -11.228 6.106 3.544 1.00 95.88 176 LEU A C 1
ATOM 1393 O O . LEU A 1 176 ? -11.223 5.068 4.193 1.00 95.88 176 LEU A O 1
ATOM 1397 N N . ILE A 1 177 ? -12.344 6.825 3.379 1.00 93.62 177 ILE A N 1
ATOM 1398 C CA . ILE A 1 177 ? -13.664 6.379 3.857 1.00 93.62 177 ILE A CA 1
ATOM 1399 C C . ILE A 1 177 ? -14.264 5.310 2.939 1.00 93.62 177 ILE A C 1
ATOM 1401 O O . ILE A 1 177 ? -14.948 4.409 3.419 1.00 93.62 177 ILE A O 1
ATOM 1405 N N . LYS A 1 178 ? -14.078 5.449 1.623 1.00 93.88 178 LYS A N 1
ATOM 1406 C CA . LYS A 1 178 ? -14.686 4.558 0.623 1.00 93.88 178 LYS A CA 1
ATOM 1407 C C . LYS A 1 178 ? -13.946 3.233 0.482 1.00 93.88 178 LYS A C 1
ATOM 1409 O O . LYS A 1 178 ? -14.551 2.253 0.067 1.00 93.88 178 LYS A O 1
ATOM 1414 N N . ASP A 1 179 ? -12.645 3.235 0.739 1.00 94.31 179 ASP A N 1
ATOM 1415 C CA . ASP A 1 179 ? -11.772 2.095 0.504 1.00 94.31 179 ASP A CA 1
ATOM 1416 C C . ASP A 1 179 ? -11.729 1.172 1.730 1.00 94.31 179 ASP A C 1
ATOM 1418 O O . ASP A 1 179 ? -11.321 1.564 2.824 1.00 94.31 179 ASP A O 1
ATOM 1422 N N . GLU A 1 180 ? -12.145 -0.078 1.525 1.00 93.38 180 GLU A N 1
ATOM 1423 C CA . GLU A 1 180 ? -12.275 -1.100 2.568 1.00 93.38 180 GLU A CA 1
ATOM 1424 C C . GLU A 1 180 ? -10.939 -1.500 3.205 1.00 93.38 180 GLU A C 1
ATOM 1426 O O . GLU A 1 180 ? -10.932 -2.091 4.283 1.00 93.38 180 GLU A O 1
ATOM 1431 N N . ARG A 1 181 ? -9.798 -1.164 2.588 1.00 94.56 181 ARG A N 1
ATOM 1432 C CA . ARG A 1 181 ? -8.466 -1.430 3.155 1.00 94.56 181 ARG A CA 1
ATOM 1433 C C . ARG A 1 181 ? -8.174 -0.581 4.391 1.00 94.56 181 ARG A C 1
ATOM 1435 O O . ARG A 1 181 ? -7.272 -0.929 5.159 1.00 94.56 181 ARG A O 1
ATOM 1442 N N . PHE A 1 182 ? -8.905 0.515 4.593 1.00 96.19 182 PHE A N 1
ATOM 1443 C CA . PHE A 1 182 ? -8.680 1.449 5.691 1.00 96.19 182 PHE A CA 1
ATOM 1444 C C . PHE A 1 182 ? -9.734 1.331 6.789 1.00 96.19 182 PHE A C 1
ATOM 1446 O O . PHE A 1 182 ? -10.907 1.046 6.566 1.00 96.19 182 PHE A O 1
ATOM 1453 N N . VAL A 1 183 ? -9.307 1.627 8.013 1.00 95.00 183 VAL A N 1
ATOM 1454 C CA . VAL A 1 183 ? -10.153 1.634 9.203 1.00 95.00 183 VAL A CA 1
ATOM 1455 C C . VAL A 1 183 ? -9.961 2.942 9.953 1.00 95.00 183 VAL A C 1
ATOM 1457 O O . VAL A 1 183 ? -8.845 3.296 10.335 1.00 95.00 183 VAL A O 1
ATOM 1460 N N . LEU A 1 184 ? -11.059 3.644 10.239 1.00 94.19 184 LEU A N 1
ATOM 1461 C CA . LEU A 1 184 ? -11.048 4.848 11.070 1.00 94.19 184 LEU A CA 1
ATOM 1462 C C . LEU A 1 184 ? -10.819 4.480 12.548 1.00 94.19 184 LEU A C 1
ATOM 1464 O O . LEU A 1 184 ? -11.750 4.114 13.264 1.00 94.19 184 LEU A O 1
ATOM 1468 N N . VAL A 1 185 ? -9.586 4.571 13.042 1.00 92.94 185 VAL A N 1
ATOM 1469 C CA . VAL A 1 185 ? -9.207 4.213 14.427 1.00 92.94 185 VAL A CA 1
ATOM 1470 C C . VAL A 1 185 ? -9.367 5.355 15.427 1.00 92.94 185 VAL A C 1
ATOM 1472 O O . VAL A 1 185 ? -9.381 5.122 16.634 1.00 92.94 185 VAL A O 1
ATOM 1475 N N . GLY A 1 186 ? -9.526 6.586 14.955 1.00 89.38 186 GLY A N 1
ATOM 1476 C CA . GLY A 1 186 ? -9.718 7.773 15.785 1.00 89.38 186 GLY A CA 1
ATOM 1477 C C . GLY A 1 186 ? -10.269 8.928 14.958 1.00 89.38 186 GLY A C 1
ATOM 1478 O O . GLY A 1 186 ? -10.561 8.769 13.777 1.00 89.38 186 GLY A O 1
ATOM 1479 N N . ARG A 1 187 ? -10.417 10.116 15.551 1.00 90.19 187 ARG A N 1
ATOM 1480 C CA . ARG A 1 187 ? -10.925 11.291 14.819 1.00 90.19 187 ARG A CA 1
ATOM 1481 C C . ARG A 1 187 ? -9.948 11.691 13.713 1.00 90.19 187 ARG A C 1
ATOM 1483 O O . ARG A 1 187 ? -8.915 12.280 14.003 1.00 90.19 187 ARG A O 1
ATOM 1490 N N . GLY A 1 188 ? -10.284 11.337 12.474 1.00 92.00 188 GLY A N 1
ATOM 1491 C CA . GLY A 1 188 ? -9.437 11.555 11.302 1.00 92.00 188 GLY A CA 1
ATOM 1492 C C . GLY A 1 188 ? -8.187 10.669 11.238 1.00 92.00 188 GLY A C 1
ATOM 1493 O O . GLY A 1 188 ? -7.385 10.866 10.330 1.00 92.00 188 GLY A O 1
ATOM 1494 N N . LEU A 1 189 ? -8.010 9.717 12.166 1.00 94.88 189 LEU A N 1
ATOM 1495 C CA . LEU A 1 189 ? -6.908 8.750 12.143 1.00 94.88 189 LEU A CA 1
ATOM 1496 C C . LEU A 1 189 ? -7.338 7.471 11.437 1.00 94.88 189 LEU A C 1
ATOM 1498 O O . LEU A 1 189 ? -8.327 6.851 11.837 1.00 94.88 189 LEU A O 1
ATOM 1502 N N . TYR A 1 190 ? -6.542 7.054 10.463 1.00 96.88 190 TYR A N 1
ATOM 1503 C CA . TYR A 1 190 ? -6.778 5.855 9.673 1.00 96.88 190 TYR A CA 1
ATOM 1504 C C . TYR A 1 190 ? -5.632 4.864 9.861 1.00 96.88 190 TYR A C 1
ATOM 1506 O O . TYR A 1 190 ? -4.465 5.249 9.847 1.00 96.88 190 TYR A O 1
ATOM 1514 N N . GLY A 1 191 ? -5.981 3.596 10.055 1.00 95.62 191 GLY A N 1
ATOM 1515 C CA . GLY A 1 191 ? -5.071 2.453 10.003 1.00 95.62 191 GLY A CA 1
ATOM 1516 C C . GLY A 1 191 ? -5.479 1.493 8.889 1.00 95.62 191 GLY A C 1
ATOM 1517 O O . GLY A 1 191 ? -6.510 1.696 8.250 1.00 95.62 191 GLY A O 1
ATOM 1518 N N . LEU A 1 192 ? -4.686 0.449 8.662 1.00 95.25 192 LEU A N 1
ATOM 1519 C CA . LEU A 1 192 ? -5.000 -0.592 7.683 1.00 95.25 192 LEU A CA 1
ATOM 1520 C C . LEU A 1 192 ? -5.727 -1.774 8.332 1.00 95.25 192 LEU A C 1
ATOM 1522 O O . LEU A 1 192 ? -5.433 -2.139 9.473 1.00 95.25 192 LEU A O 1
ATOM 1526 N N . VAL A 1 193 ? -6.637 -2.406 7.587 1.00 93.69 193 VAL A N 1
ATOM 1527 C CA . VAL A 1 193 ? -7.315 -3.645 8.013 1.00 93.69 193 VAL A CA 1
ATOM 1528 C C . VAL A 1 193 ? -6.307 -4.763 8.281 1.00 93.69 193 VAL A C 1
ATOM 1530 O O . VAL A 1 193 ? -6.449 -5.489 9.262 1.00 93.69 193 VAL A O 1
ATOM 1533 N N . GLU A 1 194 ? -5.255 -4.868 7.463 1.00 92.19 194 GLU A N 1
ATOM 1534 C CA . GLU A 1 194 ? -4.216 -5.904 7.590 1.00 92.19 194 GLU A CA 1
ATOM 1535 C C . GLU A 1 194 ? -3.457 -5.853 8.928 1.00 92.19 194 GLU A C 1
ATOM 1537 O O . GLU A 1 194 ? -2.911 -6.860 9.366 1.00 92.19 194 GLU A O 1
ATOM 1542 N N . TRP A 1 195 ? -3.475 -4.711 9.625 1.00 93.25 195 TRP A N 1
ATOM 1543 C CA . TRP A 1 195 ? -2.886 -4.567 10.962 1.00 93.25 195 TRP A CA 1
ATOM 1544 C C . TRP A 1 195 ? -3.781 -5.116 12.085 1.00 93.25 195 TRP A C 1
ATOM 1546 O O . TRP A 1 195 ? -3.406 -5.070 13.254 1.00 93.25 195 TRP A O 1
ATOM 1556 N N . GLY A 1 196 ? -4.969 -5.629 11.751 1.00 89.75 196 GLY A N 1
ATOM 1557 C CA . GLY A 1 196 ? -5.901 -6.241 12.699 1.00 89.75 196 GLY A CA 1
ATOM 1558 C C . GLY A 1 196 ? -6.875 -5.266 13.365 1.00 89.75 196 GLY A C 1
ATOM 1559 O O . GLY A 1 196 ? -7.554 -5.654 14.317 1.00 89.75 196 GLY A O 1
ATOM 1560 N N . TYR A 1 197 ? -6.972 -4.022 12.879 1.00 91.88 197 TYR A N 1
ATOM 1561 C CA . TYR A 1 197 ? -7.923 -3.038 13.396 1.00 91.88 197 TYR A CA 1
ATOM 1562 C C . TYR A 1 197 ? -9.370 -3.403 13.053 1.00 91.88 197 TYR A C 1
ATOM 1564 O O . TYR A 1 197 ? -9.716 -3.679 11.906 1.00 91.88 197 TYR A O 1
ATOM 1572 N N . ILE A 1 198 ? -10.250 -3.344 14.052 1.00 88.81 198 ILE A N 1
ATOM 1573 C CA . ILE A 1 198 ? -11.684 -3.623 13.885 1.00 88.81 198 ILE A CA 1
ATOM 1574 C C . ILE A 1 198 ? -12.398 -2.373 13.348 1.00 88.81 198 ILE A C 1
ATOM 1576 O O . ILE A 1 198 ? -12.164 -1.272 13.846 1.00 88.81 198 ILE A O 1
ATOM 1580 N N . ALA A 1 199 ? -13.289 -2.512 12.361 1.00 88.38 199 ALA A N 1
ATOM 1581 C CA . ALA A 1 199 ? -14.121 -1.424 11.826 1.00 88.38 199 ALA A CA 1
ATOM 1582 C C . ALA A 1 199 ? -15.365 -1.124 12.695 1.00 88.38 199 ALA A C 1
ATOM 1584 O O . ALA A 1 199 ? -15.764 -1.931 13.528 1.00 88.38 199 ALA A O 1
ATOM 1585 N N . GLY A 1 200 ? -15.971 0.059 12.529 1.00 88.69 200 GLY A N 1
ATOM 1586 C CA . GLY A 1 200 ? -17.214 0.451 13.218 1.00 88.69 200 GLY A CA 1
ATOM 1587 C C . GLY A 1 200 ? -17.053 1.400 14.416 1.00 88.69 200 GLY A C 1
ATOM 1588 O O . GLY A 1 200 ? -16.002 1.992 14.661 1.00 88.69 200 GLY A O 1
ATOM 1589 N N . THR A 1 201 ? -18.119 1.595 15.179 1.00 89.31 201 THR A N 1
ATOM 1590 C CA . THR A 1 201 ? -18.134 2.482 16.350 1.00 89.31 201 THR A CA 1
ATOM 1591 C C . THR A 1 201 ? -17.419 1.863 17.554 1.00 89.31 201 THR A C 1
ATOM 1593 O O . THR A 1 201 ? -17.085 0.681 17.566 1.00 89.31 201 THR A O 1
ATOM 1596 N N . VAL A 1 202 ? -17.203 2.653 18.613 1.00 90.12 202 VAL A N 1
ATOM 1597 C CA . VAL A 1 202 ? -16.688 2.135 19.895 1.00 90.12 202 VAL A CA 1
ATOM 1598 C C . VAL A 1 202 ? -17.552 0.976 20.405 1.00 90.12 202 VAL A C 1
ATOM 1600 O O . VAL A 1 202 ? -17.021 -0.019 20.885 1.00 90.12 202 VAL A O 1
ATOM 1603 N N . THR A 1 203 ? -18.872 1.068 20.243 1.00 91.12 203 THR A N 1
ATOM 1604 C CA . THR A 1 203 ? -19.820 0.018 20.623 1.00 91.12 203 THR A CA 1
ATOM 1605 C C . THR A 1 203 ? -19.636 -1.252 19.786 1.00 91.12 203 THR A C 1
ATOM 1607 O O . THR A 1 203 ? -19.649 -2.343 20.345 1.00 91.12 203 THR A O 1
ATOM 1610 N N . ASP A 1 204 ? -19.384 -1.138 18.479 1.00 91.62 204 ASP A N 1
ATOM 1611 C CA . ASP A 1 204 ? -19.141 -2.302 17.607 1.00 91.62 204 ASP A CA 1
ATOM 1612 C C . ASP A 1 204 ? -17.817 -3.005 17.933 1.00 91.62 204 ASP A C 1
ATOM 1614 O O . ASP A 1 204 ? -17.731 -4.236 17.922 1.00 91.62 204 ASP A O 1
ATOM 1618 N N . VAL A 1 205 ? -16.791 -2.228 18.295 1.00 91.94 205 VAL A N 1
ATOM 1619 C CA . VAL A 1 205 ? -15.503 -2.764 18.752 1.00 91.94 205 VAL A CA 1
ATOM 1620 C C . VAL A 1 205 ? -15.667 -3.492 20.087 1.00 91.94 205 VAL A C 1
ATOM 1622 O O . VAL A 1 205 ? -15.198 -4.621 20.211 1.00 91.94 205 VAL A O 1
ATOM 1625 N N . ILE A 1 206 ? -16.376 -2.905 21.061 1.00 92.31 206 ILE A N 1
ATOM 1626 C CA . ILE A 1 206 ? -16.679 -3.570 22.342 1.00 92.31 206 ILE A CA 1
ATOM 1627 C C . ILE A 1 206 ? -17.432 -4.882 22.097 1.00 92.31 206 ILE A C 1
ATOM 1629 O O . ILE A 1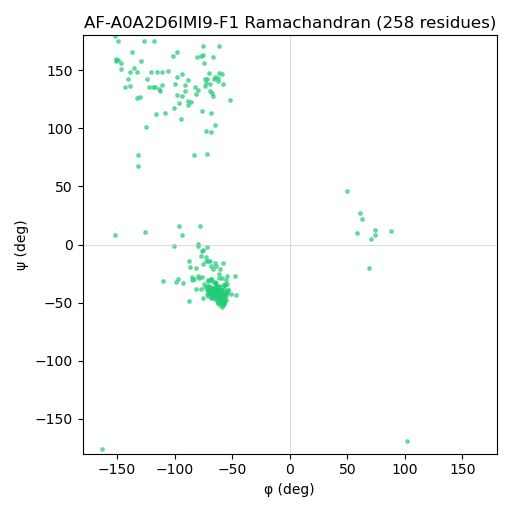 206 ? -17.067 -5.911 22.662 1.00 92.31 206 ILE A O 1
ATOM 1633 N N . GLU A 1 207 ? -18.451 -4.870 21.235 1.00 92.69 207 GLU A N 1
ATOM 1634 C CA . GLU A 1 207 ? -19.213 -6.074 20.905 1.00 92.69 207 GLU A CA 1
ATOM 1635 C C . GLU A 1 207 ? -18.316 -7.155 20.295 1.00 92.69 207 GLU A C 1
ATOM 1637 O O . GLU A 1 207 ? -18.355 -8.308 20.722 1.00 92.69 207 GLU A O 1
ATOM 1642 N N . SER A 1 208 ? -17.461 -6.780 19.344 1.00 91.06 208 SER A N 1
ATOM 1643 C CA . SER A 1 208 ? -16.519 -7.699 18.700 1.00 91.06 208 SER A CA 1
ATOM 1644 C C . SER A 1 208 ? -15.524 -8.301 19.696 1.00 91.06 208 SER A C 1
ATOM 1646 O O . SER A 1 208 ? -15.215 -9.490 19.614 1.00 91.06 208 SER A O 1
ATOM 1648 N N . LEU A 1 209 ? -15.043 -7.510 20.660 1.00 91.69 209 LEU A N 1
ATOM 1649 C CA . LEU A 1 209 ? -14.145 -7.971 21.722 1.00 91.69 209 LEU A CA 1
ATOM 1650 C C . LEU A 1 209 ? -14.843 -8.927 22.697 1.00 91.69 209 LEU A C 1
ATOM 1652 O O . LEU A 1 209 ? -14.245 -9.926 23.097 1.00 91.69 209 LEU A O 1
ATOM 1656 N N . LEU A 1 210 ? -16.102 -8.655 23.051 1.00 91.19 210 LEU A N 1
ATOM 1657 C CA . LEU A 1 210 ? -16.900 -9.532 23.909 1.00 91.19 210 LEU A CA 1
ATOM 1658 C C . LEU A 1 210 ? -17.281 -10.835 23.197 1.00 91.19 210 LEU A C 1
ATOM 1660 O O . LEU A 1 210 ? -17.167 -11.890 23.808 1.00 91.19 210 LEU A O 1
ATOM 1664 N N . LYS A 1 211 ? -17.644 -10.796 21.905 1.00 90.56 211 LYS A N 1
ATOM 1665 C CA . LYS A 1 211 ? -17.916 -12.001 21.090 1.00 90.56 211 LYS A CA 1
ATOM 1666 C C . LYS A 1 211 ? -16.711 -12.934 21.006 1.00 90.56 211 LYS A C 1
ATOM 1668 O O . LYS A 1 211 ? -16.871 -14.148 21.024 1.00 90.56 211 LYS A O 1
ATOM 1673 N N . LYS A 1 212 ? -15.507 -12.365 20.891 1.00 88.81 212 LYS A N 1
ATOM 1674 C CA . LYS A 1 212 ? -14.251 -13.129 20.842 1.00 88.81 212 LYS A CA 1
ATOM 1675 C C . LYS A 1 212 ? -13.829 -13.668 22.209 1.00 88.81 212 LYS A C 1
ATOM 1677 O O . LYS A 1 212 ? -12.966 -14.540 22.267 1.00 88.81 212 LYS A O 1
ATOM 1682 N N . SER A 1 213 ? -14.386 -13.151 23.303 1.00 88.00 213 SER A N 1
ATOM 1683 C CA . SER A 1 213 ? -14.041 -13.612 24.640 1.00 88.00 213 SER A CA 1
ATOM 1684 C C . SER A 1 213 ? -14.954 -14.748 25.086 1.00 88.00 213 SER A C 1
ATOM 1686 O O . SER A 1 213 ? -16.172 -14.649 25.011 1.00 88.00 213 SER A O 1
ATOM 1688 N N . ALA A 1 214 ? -14.361 -15.823 25.606 1.00 82.12 214 ALA A N 1
ATOM 1689 C CA . ALA A 1 214 ? -15.113 -16.944 26.169 1.00 82.12 214 ALA A CA 1
ATOM 1690 C C . ALA A 1 214 ? -15.775 -16.616 27.522 1.00 82.12 214 ALA A C 1
ATOM 1692 O O . ALA A 1 214 ? -16.604 -17.389 27.995 1.00 82.12 214 ALA A O 1
ATOM 1693 N N . GLN A 1 215 ? -15.383 -15.513 28.171 1.00 88.00 215 GLN A N 1
ATOM 1694 C CA . GLN A 1 215 ? -15.839 -15.135 29.508 1.00 88.00 215 GLN A CA 1
ATOM 1695 C C . GLN A 1 215 ? -16.200 -13.642 29.572 1.00 88.00 215 GLN A C 1
ATOM 1697 O O . GLN A 1 215 ? -15.606 -12.838 28.849 1.00 88.00 215 GLN A O 1
ATOM 1702 N N . PRO A 1 216 ? -17.127 -13.241 30.463 1.00 90.31 216 PRO A N 1
ATOM 1703 C CA . PRO A 1 216 ? -17.436 -11.835 30.701 1.00 90.31 216 PRO A CA 1
ATOM 1704 C C . PRO A 1 216 ? -16.201 -11.035 31.143 1.00 90.31 216 PRO A C 1
ATOM 1706 O O . PRO A 1 216 ? -15.427 -11.473 32.001 1.00 90.31 216 PRO A O 1
ATOM 1709 N N . LEU A 1 217 ? -16.043 -9.829 30.603 1.00 92.44 217 LEU A N 1
ATOM 1710 C CA . LEU A 1 217 ? -14.865 -8.987 30.835 1.00 92.44 217 LEU A CA 1
ATOM 1711 C C . LEU A 1 217 ? -15.104 -7.937 31.908 1.00 92.44 217 LEU A C 1
ATOM 1713 O O . LEU A 1 217 ? -16.191 -7.373 32.008 1.00 92.44 217 LEU A O 1
ATOM 1717 N N . THR A 1 218 ? -14.085 -7.630 32.700 1.00 93.56 218 THR A N 1
ATOM 1718 C CA . THR A 1 218 ? -14.137 -6.492 33.619 1.00 93.56 218 THR A CA 1
ATOM 1719 C C . THR A 1 218 ? -14.183 -5.179 32.844 1.00 93.56 218 THR A C 1
ATOM 1721 O O . THR A 1 218 ? -13.844 -5.092 31.660 1.00 93.56 218 THR A O 1
ATOM 1724 N N . ARG A 1 219 ? -14.609 -4.117 33.527 1.00 91.50 219 ARG A N 1
ATOM 1725 C CA . ARG A 1 219 ? -14.612 -2.766 32.964 1.00 91.50 219 ARG A CA 1
ATOM 1726 C C . ARG A 1 219 ? -13.217 -2.368 32.470 1.00 91.50 219 ARG A C 1
ATOM 1728 O O . ARG A 1 219 ? -13.093 -1.793 31.392 1.00 91.50 219 ARG A O 1
ATOM 1735 N N . GLU A 1 220 ? -12.194 -2.658 33.261 1.00 92.44 220 GLU A N 1
ATOM 1736 C CA . GLU A 1 220 ? -10.802 -2.323 32.983 1.00 92.44 220 GLU A CA 1
ATOM 1737 C C . GLU A 1 220 ? -10.271 -3.112 31.778 1.00 92.44 220 GLU A C 1
ATOM 1739 O O . GLU A 1 220 ? -9.698 -2.499 30.878 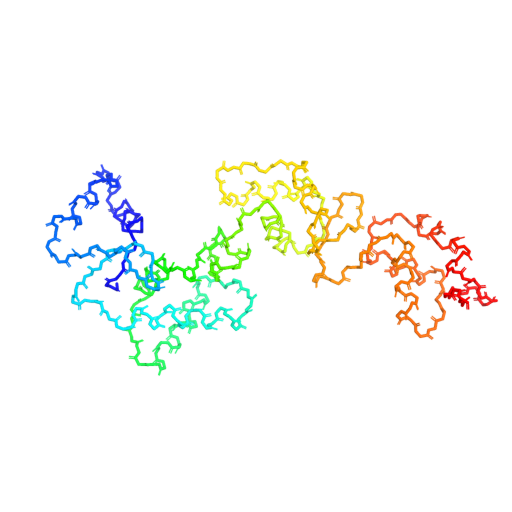1.00 92.44 220 GLU A O 1
ATOM 1744 N N . GLU A 1 221 ? -10.567 -4.415 31.693 1.00 93.12 221 GLU A N 1
ATOM 1745 C CA . GLU A 1 221 ? -10.200 -5.269 30.549 1.00 93.12 221 GLU A CA 1
ATOM 1746 C C . GLU A 1 221 ? -10.815 -4.768 29.235 1.00 93.12 221 GLU A C 1
ATOM 1748 O O . GLU A 1 221 ? -10.152 -4.755 28.196 1.00 93.12 221 GLU A O 1
ATOM 1753 N N . VAL A 1 222 ? -12.081 -4.329 29.258 1.00 92.62 222 VAL A N 1
ATOM 1754 C CA . VAL A 1 222 ? -12.717 -3.752 28.062 1.00 92.62 222 VAL A CA 1
ATOM 1755 C C . VAL A 1 222 ? -12.033 -2.447 27.662 1.00 92.62 222 VAL A C 1
ATOM 1757 O O . VAL A 1 222 ? -11.780 -2.231 26.479 1.00 92.62 222 VAL A O 1
ATOM 1760 N N . ILE A 1 223 ? -11.730 -1.568 28.622 1.00 93.25 223 ILE A N 1
ATOM 1761 C CA . ILE A 1 223 ? -11.067 -0.290 28.332 1.00 93.25 223 ILE A CA 1
ATOM 1762 C C . ILE A 1 223 ? -9.703 -0.527 27.689 1.00 93.25 223 ILE A C 1
ATOM 1764 O O . ILE A 1 223 ? -9.408 0.106 26.680 1.00 93.25 223 ILE A O 1
ATOM 1768 N N . GLU A 1 224 ? -8.894 -1.420 28.253 1.00 94.00 224 GLU A N 1
ATOM 1769 C CA . GLU A 1 224 ? -7.560 -1.741 27.745 1.00 94.00 224 GLU A CA 1
ATOM 1770 C C . GLU A 1 224 ? -7.622 -2.260 26.304 1.00 94.00 224 GLU A C 1
ATOM 1772 O O . GLU A 1 224 ? -7.050 -1.645 25.404 1.00 94.00 224 GLU A O 1
ATOM 1777 N N . ARG A 1 225 ? -8.440 -3.288 26.047 1.00 92.75 225 ARG A N 1
ATOM 1778 C CA . ARG A 1 225 ? -8.568 -3.882 24.706 1.00 92.75 225 ARG A CA 1
ATOM 1779 C C . ARG A 1 225 ? -9.160 -2.932 23.669 1.00 92.75 225 ARG A C 1
ATOM 1781 O O . ARG A 1 225 ? -8.812 -3.001 22.494 1.00 92.75 225 ARG A O 1
ATOM 1788 N N . VAL A 1 226 ? -10.063 -2.034 24.064 1.00 92.88 226 VAL A N 1
ATOM 1789 C CA . VAL A 1 226 ? -10.595 -1.021 23.138 1.00 92.88 226 VAL A CA 1
ATOM 1790 C C . VAL A 1 226 ? -9.540 0.037 22.819 1.00 92.88 226 VAL A C 1
ATOM 1792 O O . VAL A 1 226 ? -9.496 0.498 21.682 1.00 92.88 226 VAL A O 1
ATOM 1795 N N . LEU A 1 227 ? -8.688 0.416 23.777 1.00 92.56 227 LEU A N 1
ATOM 1796 C CA . LEU A 1 227 ? -7.612 1.387 23.548 1.00 92.56 227 LEU A CA 1
ATOM 1797 C C . LEU A 1 227 ? -6.515 0.849 22.619 1.00 92.56 227 LEU A C 1
ATOM 1799 O O . LEU A 1 227 ? -5.938 1.634 21.871 1.00 92.56 227 LEU A O 1
ATOM 1803 N N . GLU A 1 228 ? -6.273 -0.464 22.607 1.00 90.50 228 GLU A N 1
ATOM 1804 C CA . GLU A 1 228 ? -5.394 -1.115 21.619 1.00 90.50 228 GLU A CA 1
ATOM 1805 C C . GLU A 1 228 ? -5.948 -1.007 20.190 1.00 90.50 228 GLU A C 1
ATOM 1807 O O . GLU A 1 228 ? -5.199 -0.900 19.221 1.00 90.50 228 GLU A O 1
ATOM 1812 N N . GLN A 1 229 ? -7.275 -1.004 20.054 1.00 90.50 229 GLN A N 1
ATOM 1813 C CA . GLN A 1 229 ? -7.966 -0.998 18.764 1.00 90.50 229 GLN A CA 1
ATOM 1814 C C . GLN A 1 229 ? -8.306 0.415 18.270 1.00 90.50 229 GLN A C 1
ATOM 1816 O O . GLN A 1 229 ? -8.343 0.667 17.066 1.00 90.50 229 GLN A O 1
ATOM 1821 N N . ARG A 1 230 ? -8.595 1.356 19.176 1.00 89.81 230 ARG A N 1
ATOM 1822 C CA . ARG A 1 230 ? -9.073 2.705 18.846 1.00 89.81 230 ARG A CA 1
ATOM 1823 C C . ARG A 1 230 ? -8.420 3.772 19.720 1.00 89.81 230 ARG A C 1
ATOM 1825 O O . ARG A 1 230 ? -8.405 3.703 20.946 1.00 89.81 230 ARG A O 1
ATOM 1832 N N . HIS A 1 231 ? -8.024 4.861 19.072 1.00 86.88 231 HIS A N 1
ATOM 1833 C CA . HIS A 1 231 ? -7.477 6.057 19.705 1.00 86.88 231 HIS A CA 1
ATOM 1834 C C . HIS A 1 231 ? -8.617 6.958 20.204 1.00 86.88 231 HIS A C 1
ATOM 1836 O O . HIS A 1 231 ? -8.978 7.961 19.580 1.00 86.88 231 HIS A O 1
ATOM 1842 N N .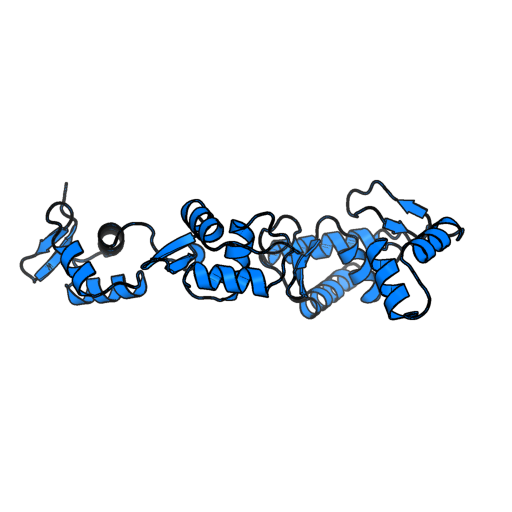 VAL A 1 232 ? -9.221 6.584 21.335 1.00 89.50 232 VAL A N 1
ATOM 1843 C CA . VAL A 1 232 ? -10.344 7.305 21.959 1.00 89.50 232 VAL A CA 1
ATOM 1844 C C . VAL A 1 232 ? -10.098 7.587 23.441 1.00 89.50 232 VAL A C 1
ATOM 1846 O O . VAL A 1 232 ? -9.318 6.922 24.113 1.00 89.50 232 VAL A O 1
ATOM 1849 N N . LYS A 1 233 ? -10.794 8.588 23.994 1.00 90.69 233 LYS A N 1
ATOM 1850 C CA . LYS A 1 233 ? -10.750 8.859 25.441 1.00 90.69 233 LYS A CA 1
ATOM 1851 C C . LYS A 1 233 ? -11.502 7.770 26.207 1.00 90.69 233 LYS A C 1
ATOM 1853 O O . LYS A 1 233 ? -12.603 7.410 25.787 1.00 90.69 233 LYS A O 1
ATOM 1858 N N . LYS A 1 234 ? -10.996 7.375 27.385 1.00 91.94 234 LYS A N 1
ATOM 1859 C CA . LYS A 1 234 ? -11.634 6.399 28.297 1.00 91.94 234 LYS A CA 1
ATOM 1860 C C . LYS A 1 234 ? -13.129 6.665 28.509 1.00 91.94 234 LYS A C 1
ATOM 1862 O O . LYS A 1 234 ? -13.930 5.749 28.395 1.00 91.94 234 LYS A O 1
ATOM 1867 N N . ASN A 1 235 ? -13.522 7.924 28.711 1.00 92.50 235 ASN A N 1
ATOM 1868 C CA . ASN A 1 235 ? -14.930 8.305 28.896 1.00 92.50 235 ASN A CA 1
ATOM 1869 C C . ASN A 1 235 ? -15.836 7.889 27.728 1.00 92.50 235 ASN A C 1
ATOM 1871 O O . ASN A 1 235 ? -16.973 7.498 27.950 1.00 92.50 235 ASN A O 1
ATOM 1875 N N . THR A 1 236 ? -15.330 7.915 26.496 1.00 91.00 236 THR A N 1
ATOM 1876 C CA . THR A 1 236 ? -16.083 7.487 25.306 1.00 91.00 236 THR A CA 1
ATOM 1877 C C . THR A 1 236 ? -16.383 5.990 25.352 1.00 91.00 236 THR A C 1
ATOM 1879 O O . THR A 1 236 ? -17.477 5.566 25.002 1.00 91.00 236 THR A O 1
ATOM 1882 N N . ILE A 1 237 ? -15.422 5.193 25.829 1.00 92.19 237 ILE A N 1
ATOM 1883 C CA . ILE A 1 237 ? -15.565 3.741 25.996 1.00 92.19 237 ILE A CA 1
ATOM 1884 C C . ILE A 1 237 ? -16.600 3.443 27.080 1.00 92.19 237 ILE A C 1
ATOM 1886 O O . ILE A 1 237 ? -17.477 2.605 26.892 1.00 92.19 237 ILE A O 1
ATOM 1890 N N . LEU A 1 238 ? -16.547 4.189 28.186 1.00 91.19 238 LEU A N 1
ATOM 1891 C CA . LEU A 1 238 ? -17.516 4.073 29.275 1.00 91.19 238 LEU A CA 1
ATOM 1892 C C . LEU A 1 238 ? -18.941 4.395 28.823 1.00 91.19 238 LEU A C 1
ATOM 1894 O O . LEU A 1 238 ? -19.861 3.672 29.188 1.00 91.19 238 LEU A O 1
ATOM 1898 N N . LEU A 1 239 ? -19.117 5.441 28.013 1.00 91.25 239 LEU A N 1
ATOM 1899 C CA . LEU A 1 239 ? -20.411 5.771 27.413 1.00 91.25 239 LEU A CA 1
ATOM 1900 C C . LEU A 1 239 ? -20.888 4.662 26.463 1.00 91.25 239 LEU A C 1
ATOM 1902 O O . LEU A 1 239 ? -22.061 4.310 26.478 1.00 91.25 239 LEU A O 1
ATOM 1906 N N . GLY A 1 240 ? -19.983 4.060 25.684 1.00 89.56 240 GLY A N 1
ATOM 1907 C CA . GLY A 1 240 ? -20.309 2.914 24.828 1.00 89.56 240 GLY A CA 1
ATOM 1908 C C . GLY A 1 240 ? -20.789 1.690 25.616 1.00 89.56 240 GLY A C 1
ATOM 1909 O O . GLY A 1 240 ? -21.757 1.048 25.214 1.00 89.56 240 GLY A O 1
ATOM 1910 N N . LEU A 1 241 ? -20.161 1.407 26.763 1.00 89.81 241 LEU A N 1
ATOM 1911 C CA . LEU A 1 241 ? -20.539 0.323 27.680 1.00 89.81 241 LEU A CA 1
ATOM 1912 C C . LEU A 1 241 ? -21.900 0.529 28.361 1.00 89.81 241 LEU A C 1
ATOM 1914 O O . LEU A 1 241 ? -22.499 -0.441 28.818 1.00 89.81 241 LEU A O 1
ATOM 1918 N N . GLN A 1 242 ? -22.401 1.765 28.429 1.00 89.56 242 GLN A N 1
ATOM 1919 C CA . GLN A 1 242 ? -23.726 2.067 28.982 1.00 89.56 242 GLN A CA 1
ATOM 1920 C C . GLN A 1 242 ? -24.876 1.691 28.039 1.00 89.56 242 GLN A C 1
ATOM 1922 O O . GLN A 1 242 ? -26.035 1.812 28.430 1.00 89.56 242 GLN A O 1
ATOM 1927 N N . ASN A 1 243 ? -24.590 1.234 26.816 1.00 89.69 243 ASN A N 1
ATOM 1928 C CA . ASN A 1 243 ? -25.616 0.774 25.888 1.00 89.69 243 ASN A CA 1
ATOM 1929 C C . ASN A 1 243 ? -26.270 -0.530 26.395 1.00 89.69 243 ASN A C 1
ATOM 1931 O O . ASN A 1 243 ? -25.760 -1.630 26.172 1.00 89.69 243 ASN A O 1
ATOM 1935 N N . GLN A 1 244 ? -27.418 -0.385 27.064 1.00 86.00 244 GLN A N 1
ATOM 1936 C CA . GLN A 1 244 ? -28.195 -1.479 27.666 1.00 86.00 244 GLN A CA 1
ATOM 1937 C C . GLN A 1 244 ? -28.920 -2.365 26.642 1.00 86.00 244 GLN A C 1
ATOM 1939 O O . GLN A 1 244 ? -29.449 -3.426 26.995 1.00 86.00 244 GLN A O 1
ATOM 1944 N N . ASP A 1 245 ? -28.956 -1.950 25.376 1.00 87.81 245 ASP A N 1
ATOM 1945 C CA . ASP A 1 245 ? -29.521 -2.756 24.298 1.00 87.81 245 ASP A CA 1
ATOM 1946 C C . ASP A 1 245 ? -28.531 -3.825 23.834 1.00 87.81 245 ASP A C 1
ATOM 1948 O O . ASP A 1 245 ? -28.950 -4.891 23.396 1.00 87.81 245 ASP A O 1
ATOM 1952 N N . ARG A 1 246 ? -27.222 -3.580 23.985 1.00 87.56 246 ARG A N 1
ATOM 1953 C CA . ARG A 1 246 ? -26.163 -4.490 23.513 1.00 87.56 246 ARG A CA 1
ATOM 1954 C C . ARG A 1 246 ? -25.408 -5.192 24.634 1.00 87.56 246 ARG A C 1
ATOM 1956 O O . ARG A 1 246 ? -24.968 -6.326 24.446 1.00 87.56 246 ARG A O 1
ATOM 1963 N N . PHE A 1 247 ? -25.256 -4.550 25.791 1.00 92.19 247 PHE A N 1
ATOM 1964 C CA . PHE A 1 247 ? -24.416 -5.056 26.877 1.00 92.19 247 PHE A CA 1
ATOM 1965 C C . PHE A 1 247 ? -25.187 -5.195 28.184 1.00 92.19 247 PHE A C 1
ATOM 1967 O O . PHE A 1 247 ? -26.003 -4.347 28.546 1.00 92.19 247 PHE A O 1
ATOM 1974 N N . VAL A 1 248 ? -24.875 -6.257 28.923 1.00 91.31 248 VAL A N 1
ATOM 1975 C CA . VAL A 1 248 ? -25.401 -6.507 30.266 1.00 91.31 248 VAL A CA 1
ATOM 1976 C C . VAL A 1 248 ? -24.240 -6.624 31.239 1.00 91.31 248 VAL A C 1
ATOM 1978 O O . VAL A 1 248 ? -23.240 -7.292 30.965 1.00 91.31 248 VAL A O 1
ATOM 1981 N N . ARG A 1 249 ? -24.388 -5.970 32.393 1.00 90.94 249 ARG A N 1
ATOM 1982 C CA . ARG A 1 249 ? -23.458 -6.097 33.511 1.00 90.94 249 ARG A CA 1
ATOM 1983 C C . ARG A 1 249 ? -23.891 -7.260 34.403 1.00 90.94 249 ARG A C 1
ATOM 1985 O O . ARG A 1 249 ? -25.022 -7.277 34.881 1.00 90.94 249 ARG A O 1
ATOM 1992 N N . THR A 1 250 ? -23.002 -8.220 34.617 1.00 87.38 250 THR A N 1
ATOM 1993 C CA . THR A 1 250 ? -23.218 -9.366 35.504 1.00 87.38 250 THR A CA 1
ATOM 1994 C C . THR A 1 250 ? -23.095 -8.953 36.979 1.00 87.38 250 THR A C 1
ATOM 1996 O O . THR A 1 250 ? -22.519 -7.896 37.276 1.00 87.38 250 THR A O 1
ATOM 1999 N N . PRO A 1 251 ? -23.596 -9.774 37.924 1.00 87.06 251 PRO A N 1
ATOM 2000 C CA . PRO A 1 251 ? -23.454 -9.521 39.361 1.00 87.06 251 PRO A CA 1
ATOM 2001 C C . PRO A 1 251 ? -21.997 -9.314 39.803 1.00 87.06 251 PRO A C 1
ATOM 2003 O O . PRO A 1 251 ? -21.720 -8.446 40.627 1.00 87.06 251 PRO A O 1
ATOM 2006 N N . ASP A 1 252 ? -21.054 -10.008 39.160 1.00 87.06 252 ASP A N 1
ATOM 2007 C CA . ASP A 1 252 ? -19.611 -9.911 39.431 1.00 87.06 252 ASP A CA 1
ATOM 2008 C C . ASP A 1 252 ? -18.949 -8.662 38.822 1.00 87.06 252 ASP A C 1
ATOM 2010 O O . ASP A 1 252 ? -17.729 -8.585 38.688 1.00 87.06 252 ASP A O 1
ATOM 2014 N N . SER A 1 253 ? -19.741 -7.664 38.417 1.00 88.75 253 SER A N 1
ATOM 2015 C CA . SER A 1 253 ? -19.267 -6.429 37.782 1.00 88.75 253 SER A CA 1
ATOM 2016 C C . SER A 1 253 ? -18.517 -6.623 36.459 1.00 88.75 253 SER A C 1
ATOM 2018 O O . SER A 1 253 ? -17.723 -5.764 36.068 1.00 88.75 253 SER A O 1
ATOM 2020 N N . ARG A 1 254 ? -18.812 -7.706 35.739 1.00 90.88 254 ARG A N 1
ATOM 2021 C CA . ARG A 1 254 ? -18.290 -7.969 34.394 1.00 90.88 254 ARG A CA 1
ATOM 2022 C C . ARG A 1 254 ? -19.336 -7.636 33.334 1.00 90.88 254 ARG A C 1
ATOM 2024 O O . ARG A 1 254 ? -20.515 -7.506 33.640 1.00 90.88 254 ARG A O 1
ATOM 2031 N N . TYR A 1 255 ? -18.909 -7.480 32.092 1.00 91.19 255 TYR A N 1
ATOM 2032 C CA . TYR A 1 255 ? -19.753 -7.186 30.944 1.00 91.19 255 TYR A CA 1
ATOM 2033 C C . TYR A 1 255 ? -19.803 -8.387 30.014 1.00 91.19 255 TYR A C 1
ATOM 2035 O O . TYR A 1 255 ? -18.780 -9.008 29.722 1.00 91.19 255 TYR A O 1
ATOM 2043 N N . GLN A 1 256 ? -21.003 -8.679 29.532 1.00 91.81 256 GLN A N 1
ATOM 2044 C CA . GLN A 1 256 ? -21.265 -9.674 28.502 1.00 91.81 256 GLN A CA 1
ATOM 2045 C C . GLN A 1 256 ? -22.274 -9.126 27.494 1.00 91.81 256 GLN A C 1
ATOM 2047 O O . GLN A 1 256 ? -22.939 -8.113 27.737 1.00 91.81 256 GLN A O 1
ATOM 2052 N N . LEU A 1 257 ? -22.386 -9.801 26.355 1.00 90.88 257 LEU A N 1
ATOM 2053 C CA . LEU A 1 257 ? -23.412 -9.488 25.369 1.00 90.88 257 LEU A CA 1
ATOM 2054 C C . LEU A 1 257 ? -24.791 -9.785 25.946 1.00 90.88 257 LEU A C 1
ATOM 2056 O O . LEU A 1 257 ? -24.983 -10.770 26.665 1.00 90.88 257 LEU A O 1
ATOM 2060 N N . LYS A 1 258 ? -25.756 -8.934 25.617 1.00 87.69 258 LYS A N 1
ATOM 2061 C CA . LYS A 1 258 ? -27.159 -9.230 25.880 1.00 87.69 258 LYS A CA 1
ATOM 2062 C C . LYS A 1 258 ? -27.574 -10.409 24.996 1.00 87.69 258 LYS A C 1
ATOM 2064 O O . LYS A 1 258 ? -27.333 -10.384 23.792 1.00 87.69 258 LYS A O 1
ATOM 2069 N N . ALA A 1 259 ? -28.153 -11.447 25.595 1.00 78.44 259 ALA A N 1
ATOM 2070 C CA . ALA A 1 259 ? -28.805 -12.495 24.820 1.00 78.44 259 ALA A CA 1
ATOM 2071 C C . ALA A 1 259 ? -30.048 -11.890 24.149 1.00 78.44 259 ALA A C 1
ATOM 2073 O O . ALA A 1 259 ? -30.812 -11.197 24.825 1.00 78.44 259 ALA A O 1
ATOM 2074 N N . ASN A 1 260 ? -30.191 -12.109 22.839 1.00 59.41 260 ASN A N 1
ATOM 2075 C CA . ASN A 1 260 ? -31.413 -11.773 22.103 1.00 59.41 260 ASN A CA 1
ATOM 2076 C C . ASN A 1 260 ? -32.590 -12.616 22.592 1.00 59.41 260 ASN A C 1
ATOM 2078 O O . ASN A 1 260 ? -32.366 -13.820 22.859 1.00 59.41 260 ASN A O 1
#

Mean predicted aligned error: 8.44 Å

Secondary structure (DSSP, 8-state):
--EEEHHHHHHHHHHH-TTT--HHHHHHHHHHSTT-EEE---SSBSSEEE-GGG--HHHHHHHHHHHHHHHHH-S-EEHHHHHHHHHHHHHHTT----HHHHHHHHHHBSSEEE-TTSEEEETTSTTTS--SHHHHHHHHHHHHTS-EEHHHHHHHHHHHTSSSSPPPHHHHHHHHHH-TTEEEEETTEEEEGGGTPPPS-HHHHHHHHHHH-SSPEEHHHHHHHHHHH----HHHHHHHHT-TTTEEE-TTSEEEEPP-